Protein AF-A0A6S6R5Z0-F1 (afdb_monomer_lite)

Organism: NCBI:txid433286

pLDDT: mean 90.26, std 11.74, range [36.97, 98.56]

Foldseek 3Di:
DVVVVCLLVQNFWAAAQADFDLAVVRDTLDDHGDIGRPVRVLVSQLCPQCVVPPPSAFAFKKWFWAQAQNPPATWIKIKTFQTNRPHHRFGKIKIWTWHCDPNHIYTLDIDIDGDFKHWFAFRHFWIKIKGDPDPFKIKMWTWGLHNVSHIGGQKMKIKGQALCVLCPPPLSNQLVVLCVVVVHPWGKIKIWMFGDDDPPDPCPPDTDIAIDMWTADPVRHTDPDPCCCPPDSNVVSCVVSVNDHDYPVVVVVSSVVSCVVRVVDPCSVPHHGTDIDTRDCPSVVVHHPD

Radius of gyration: 22.23 Å; chains: 1; bounding box: 54×35×62 Å

Sequence (290 aa):
MEAYEKFMKNETKVSFDHLMPIGYTEEALYKKGSEYTLSEILDVITAYYFKNTLNKKIKNIDYSYIDCGKDGVNELALRFNGMDIYDKDDDSTLVYIIKYIDGKLSLRYYYETWARSDSTMNEYGYYQSGGSNGASNHMVDYSLIDKDGNWKFIVSIESELDMNQLAWSDELGQVPKVAEVKGISAEIELDTICFDKDDNSSEVDNKECFYTFYVYDNNGELIKDASLYTNSVYKEIFDEARVPFITPDEVSNMIAEKEEKVLATAEIKEGEEITWKTLSGNMFSDYVES

Secondary structure (DSSP, 8-state):
-HHHHHHHTTSS-EEESS---B-TTS-BSS-TTEEE-HHHHHHHHHHHHTTT-S---BSEEEEEEE-GGGSS-PEEEEEEEEE-SSSTT--EEEEEEEEEETTEEEEEEEEEEBTTEEEEEBTT-EEEEEEESSSSEEEEEEEEE-TTS-EEEEEEEEEES-GGGGGG-TTTTTHHHHHHHTT--S-EEEEEEES---TT---GGG--EEEEEEEB-TTS-B---GGGGTSSHHHHHHHHHT-----HHHHHHHHHHHHHHHT--HHHHTPPBP--EE--GGGGTTTB--

Structure (mmCIF, N/CA/C/O backbone):
data_AF-A0A6S6R5Z0-F1
#
_entry.id   AF-A0A6S6R5Z0-F1
#
loop_
_atom_site.group_PDB
_atom_site.id
_atom_site.type_symbol
_atom_site.label_atom_id
_atom_site.label_alt_id
_atom_site.label_comp_id
_atom_site.label_asym_id
_atom_site.label_entity_id
_atom_site.label_seq_id
_atom_site.pdbx_PDB_ins_code
_atom_site.Cartn_x
_atom_site.Cartn_y
_atom_site.Cartn_z
_atom_site.occupancy
_atom_site.B_iso_or_equiv
_atom_site.auth_seq_id
_atom_site.auth_comp_id
_atom_site.auth_asym_id
_atom_site.auth_atom_id
_atom_site.pdbx_PDB_model_num
ATOM 1 N N . MET A 1 1 ? -22.134 -3.149 11.908 1.00 72.50 1 MET A N 1
ATOM 2 C CA . MET A 1 1 ? -22.190 -1.772 12.454 1.00 72.50 1 MET A CA 1
ATOM 3 C C . MET A 1 1 ? -22.131 -1.753 13.981 1.00 72.50 1 MET A C 1
ATOM 5 O O . MET A 1 1 ? -21.139 -1.272 14.501 1.00 72.50 1 MET A O 1
ATOM 9 N N . GLU A 1 2 ? -23.089 -2.351 14.707 1.00 92.00 2 GLU A N 1
ATOM 10 C CA . GLU A 1 2 ? -23.099 -2.324 16.189 1.00 92.00 2 GLU A CA 1
ATOM 11 C C . GLU A 1 2 ? -21.806 -2.869 16.834 1.00 92.00 2 GLU A C 1
ATOM 13 O O . GLU A 1 2 ? -21.301 -2.288 17.790 1.00 92.00 2 GLU A O 1
ATOM 18 N N . ALA A 1 3 ? -21.226 -3.950 16.296 1.00 96.25 3 ALA A N 1
ATOM 19 C CA . ALA A 1 3 ? -19.972 -4.507 16.811 1.00 96.25 3 ALA A CA 1
ATOM 20 C C . ALA A 1 3 ? -18.792 -3.517 16.714 1.00 96.25 3 ALA A C 1
ATOM 22 O O . ALA A 1 3 ? -18.029 -3.387 17.667 1.00 96.25 3 ALA A O 1
ATOM 23 N N . TYR A 1 4 ? -18.674 -2.782 15.602 1.00 97.44 4 TYR A N 1
ATOM 24 C CA . TYR A 1 4 ? -17.624 -1.777 15.403 1.00 97.44 4 TYR A CA 1
ATOM 25 C C . TYR A 1 4 ? -17.761 -0.616 16.390 1.00 97.44 4 TYR A C 1
ATOM 27 O O . TYR A 1 4 ? -16.780 -0.198 16.997 1.00 97.44 4 TYR A O 1
ATOM 35 N N . GLU A 1 5 ? -18.987 -0.139 16.614 1.00 96.44 5 GLU A N 1
ATOM 36 C CA . GLU A 1 5 ? -19.247 0.910 17.602 1.00 96.44 5 GLU A CA 1
ATOM 37 C C . GLU A 1 5 ? -18.909 0.459 19.023 1.00 96.44 5 GLU A C 1
ATOM 39 O O . GLU A 1 5 ? -18.295 1.216 19.771 1.00 96.44 5 GLU A O 1
ATOM 44 N N . LYS A 1 6 ? -19.271 -0.777 19.392 1.00 97.12 6 LYS A N 1
ATOM 45 C CA . LYS A 1 6 ? -18.883 -1.364 20.682 1.00 97.12 6 LYS A CA 1
ATOM 46 C C . LYS A 1 6 ? -17.367 -1.438 20.818 1.00 97.12 6 LYS A C 1
ATOM 48 O O . LYS A 1 6 ? -16.839 -1.122 21.877 1.00 97.12 6 LYS A O 1
ATOM 53 N N . PHE A 1 7 ? -16.652 -1.803 19.756 1.00 97.94 7 PHE A N 1
ATOM 54 C CA . PHE A 1 7 ? -15.191 -1.878 19.790 1.00 97.94 7 PHE A CA 1
ATOM 55 C C . PHE A 1 7 ? -14.559 -0.496 19.979 1.00 97.94 7 PHE A C 1
ATOM 57 O O . PHE A 1 7 ? -13.727 -0.326 20.867 1.00 97.94 7 PHE A O 1
ATOM 64 N N . MET A 1 8 ? -15.022 0.511 19.233 1.00 97.00 8 MET A N 1
ATOM 65 C CA . MET A 1 8 ? -14.562 1.899 19.379 1.00 97.00 8 MET A CA 1
ATOM 66 C C . MET A 1 8 ? -14.910 2.516 20.744 1.00 97.00 8 MET A C 1
ATOM 68 O O . MET A 1 8 ? -14.246 3.450 21.182 1.00 97.00 8 MET A O 1
ATOM 72 N N . LYS A 1 9 ? -15.920 1.982 21.443 1.00 96.31 9 LYS A N 1
ATOM 73 C CA . LYS A 1 9 ? -16.257 2.313 22.841 1.00 96.31 9 LYS A CA 1
ATOM 74 C C . LYS A 1 9 ? -15.539 1.431 23.867 1.00 96.31 9 LYS A C 1
ATOM 76 O O . LYS A 1 9 ? -15.861 1.496 25.049 1.00 96.31 9 LYS A O 1
ATOM 81 N N . ASN A 1 10 ? -14.583 0.609 23.430 1.00 97.25 10 ASN A N 1
ATOM 82 C CA . ASN A 1 10 ? -13.816 -0.306 24.275 1.00 97.25 10 ASN A CA 1
ATOM 83 C C . ASN A 1 10 ? -14.658 -1.425 24.944 1.00 97.25 10 ASN A C 1
ATOM 85 O O . ASN A 1 10 ? -14.242 -2.009 25.939 1.00 97.25 10 ASN A O 1
ATOM 89 N N . GLU A 1 11 ? -15.844 -1.740 24.413 1.00 97.19 11 GLU A N 1
ATOM 90 C CA . GLU A 1 11 ? -16.816 -2.689 24.993 1.00 97.19 11 GLU A CA 1
ATOM 91 C C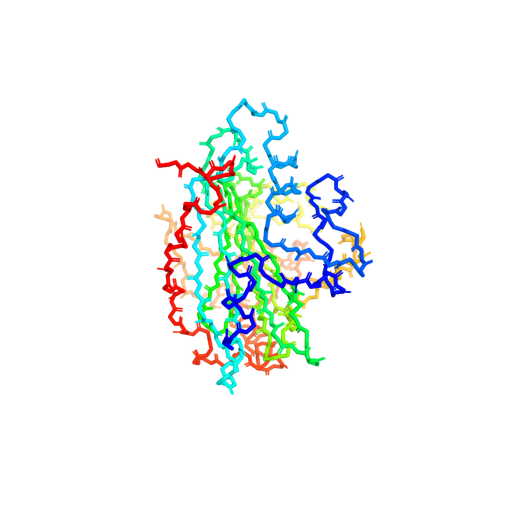 . GLU A 1 11 ? -16.704 -4.116 24.425 1.00 97.19 11 GLU A C 1
ATOM 93 O O . GLU A 1 11 ? -17.299 -5.056 24.952 1.00 97.19 11 GLU A O 1
ATOM 98 N N . THR A 1 12 ? -15.968 -4.301 23.329 1.00 97.56 12 THR A N 1
ATOM 99 C CA . THR A 1 12 ? -15.692 -5.620 22.742 1.00 97.56 12 THR A CA 1
ATOM 100 C C . THR A 1 12 ? -14.255 -5.691 22.230 1.00 97.56 12 THR A C 1
ATOM 102 O O . THR A 1 12 ? -13.524 -4.702 22.294 1.00 97.56 12 THR A O 1
ATOM 105 N N . LYS A 1 13 ? -13.839 -6.869 21.760 1.00 97.69 13 LYS A N 1
ATOM 106 C CA . LYS A 1 13 ? -12.466 -7.154 21.339 1.00 97.69 13 LYS A CA 1
ATOM 107 C C . LYS A 1 13 ? -12.369 -7.444 19.844 1.00 97.69 13 LYS A C 1
ATOM 109 O O . LYS A 1 13 ? -13.318 -7.934 19.234 1.00 97.69 13 LYS A O 1
ATOM 114 N N . VAL A 1 14 ? -11.193 -7.176 19.287 1.00 97.00 14 VAL A N 1
ATOM 115 C CA . VAL A 1 14 ? -10.764 -7.585 17.946 1.00 97.00 14 VAL A CA 1
ATOM 116 C C . VAL A 1 14 ? -9.777 -8.736 18.069 1.00 97.00 14 VAL A C 1
ATOM 118 O O . VAL A 1 14 ? -8.895 -8.706 18.925 1.00 97.00 14 VAL A O 1
ATOM 121 N N . SER A 1 15 ? -9.923 -9.733 17.200 1.00 95.06 15 SER A N 1
ATOM 122 C CA . SER A 1 15 ? -9.006 -10.861 17.088 1.00 95.06 15 SER A CA 1
ATOM 123 C C . SER A 1 15 ? -7.815 -10.586 16.199 1.00 95.06 15 SER A C 1
ATOM 125 O O . SER A 1 15 ? -7.950 -9.993 15.129 1.00 95.06 15 SER A O 1
ATOM 127 N N . PHE A 1 16 ? -6.690 -11.174 16.583 1.00 91.31 16 PHE A N 1
ATOM 128 C CA . PHE A 1 16 ? -5.438 -11.178 15.843 1.00 91.31 16 PHE A CA 1
ATOM 129 C C . PHE A 1 16 ? -5.104 -12.626 15.445 1.00 91.31 16 PHE A C 1
ATOM 131 O O . PHE A 1 16 ? -4.081 -13.201 15.815 1.00 91.31 16 PHE A O 1
ATOM 138 N N . ASP A 1 17 ? -6.030 -13.263 14.720 1.00 81.88 17 ASP A N 1
ATOM 139 C CA . ASP A 1 17 ? -5.910 -14.671 14.298 1.00 81.88 17 ASP A CA 1
ATOM 140 C C . ASP A 1 17 ? -5.265 -14.798 12.911 1.00 81.88 17 ASP A C 1
ATOM 142 O O . ASP A 1 17 ? -4.599 -15.797 12.620 1.00 81.88 17 ASP A O 1
ATOM 146 N N . HIS A 1 18 ? -5.484 -13.790 12.059 1.00 68.06 18 HIS A N 1
ATOM 147 C CA . HIS A 1 18 ? -5.147 -13.818 10.638 1.00 68.06 18 HIS A CA 1
ATOM 148 C C . HIS A 1 18 ? -3.787 -13.183 10.327 1.00 68.06 18 HIS A C 1
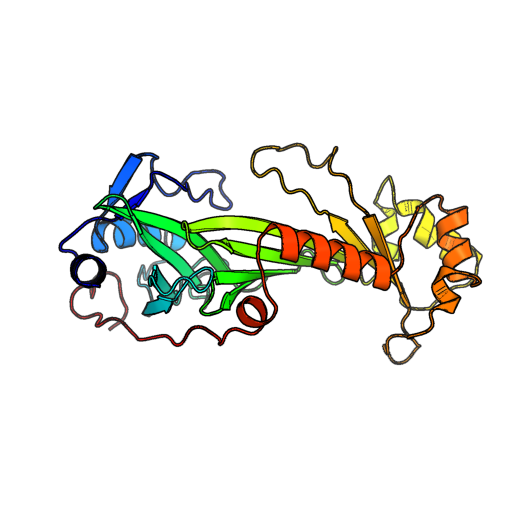ATOM 150 O O . HIS A 1 18 ? -3.007 -13.773 9.586 1.00 68.06 18 HIS A O 1
ATOM 156 N N . LEU A 1 19 ? -3.478 -12.030 10.929 1.00 64.56 19 LEU A N 1
ATOM 157 C CA . LEU A 1 19 ? -2.260 -11.267 10.654 1.00 64.56 19 LEU A CA 1
ATOM 158 C C . LEU A 1 19 ? -1.495 -10.923 11.916 1.00 64.56 19 LEU A C 1
ATOM 160 O O . LEU A 1 19 ? -2.090 -10.482 12.897 1.00 64.56 19 LEU A O 1
ATOM 164 N N . MET A 1 20 ? -0.177 -11.080 11.833 1.00 62.28 20 MET A N 1
ATOM 165 C CA . MET A 1 20 ? 0.789 -10.729 12.865 1.00 62.28 20 MET A CA 1
ATOM 166 C C . MET A 1 20 ? 1.683 -9.622 12.320 1.00 62.28 20 MET A C 1
ATOM 168 O O . MET A 1 20 ? 2.489 -9.914 11.440 1.00 62.28 20 MET A O 1
ATOM 172 N N . PRO A 1 21 ? 1.544 -8.379 12.806 1.00 56.16 21 PRO A N 1
ATOM 173 C CA . PRO A 1 21 ? 2.411 -7.300 12.386 1.00 56.16 21 PRO A CA 1
ATOM 174 C C . PRO A 1 21 ? 3.856 -7.599 12.745 1.00 56.16 21 PRO A C 1
ATOM 176 O O . PRO A 1 21 ? 4.190 -7.517 13.922 1.00 56.16 21 PRO A O 1
ATOM 179 N N . ILE A 1 22 ? 4.691 -7.976 11.780 1.00 54.25 22 ILE A N 1
ATOM 180 C CA . ILE A 1 22 ? 6.136 -8.035 11.987 1.00 54.25 22 ILE A CA 1
ATOM 181 C C . ILE A 1 22 ? 6.626 -6.610 11.756 1.00 54.25 22 ILE A C 1
ATOM 183 O O . ILE A 1 22 ? 6.574 -6.107 10.636 1.00 54.25 22 ILE A O 1
ATOM 187 N N . GLY A 1 23 ? 7.017 -5.924 12.829 1.00 50.69 23 GLY A N 1
ATOM 188 C CA . GLY A 1 23 ? 7.635 -4.610 12.687 1.00 50.69 23 GLY A CA 1
ATOM 189 C C . GLY A 1 23 ? 9.020 -4.723 12.043 1.00 50.69 23 GLY A C 1
ATOM 190 O O . GLY A 1 23 ? 9.567 -5.815 11.902 1.00 50.69 23 GLY A O 1
ATOM 191 N N . TYR A 1 24 ? 9.655 -3.585 11.758 1.00 46.56 24 TYR A N 1
ATOM 192 C CA . TYR A 1 24 ? 11.049 -3.523 11.278 1.00 46.56 24 TYR A CA 1
ATOM 193 C C . TYR A 1 24 ? 12.055 -4.293 12.169 1.00 46.56 24 TYR A C 1
ATOM 195 O O . TYR A 1 24 ? 13.164 -4.608 11.754 1.00 46.56 24 TYR A O 1
ATOM 203 N N . THR A 1 25 ? 11.674 -4.595 13.414 1.00 50.72 25 THR A N 1
ATOM 204 C CA . THR A 1 25 ? 12.486 -5.319 14.401 1.00 50.72 25 THR A CA 1
ATOM 205 C C . THR A 1 25 ? 12.301 -6.842 14.383 1.00 50.72 25 THR A C 1
ATOM 207 O O . THR A 1 25 ? 12.840 -7.511 15.259 1.00 50.72 25 THR A O 1
ATOM 210 N N . GLU A 1 26 ? 11.548 -7.393 13.425 1.00 57.59 26 GLU A N 1
ATOM 211 C CA . GLU A 1 26 ? 11.232 -8.829 13.288 1.00 57.59 26 GLU A CA 1
ATOM 212 C C . GLU A 1 26 ? 10.392 -9.442 14.432 1.00 57.59 26 GLU A C 1
ATOM 214 O O . GLU A 1 26 ? 10.025 -10.618 14.382 1.00 57.59 26 GLU A O 1
ATOM 219 N N . GLU A 1 27 ? 10.007 -8.661 15.446 1.00 65.75 27 GLU A N 1
ATOM 220 C CA . GLU A 1 27 ? 9.078 -9.100 16.489 1.00 65.75 27 GLU A CA 1
ATOM 221 C C . GLU A 1 27 ? 7.629 -8.765 16.118 1.00 65.75 27 GLU A C 1
ATOM 223 O O . GLU A 1 27 ? 7.301 -7.650 15.701 1.00 65.75 27 GLU A O 1
ATOM 228 N N . ALA A 1 28 ? 6.739 -9.746 16.296 1.00 74.88 28 ALA A N 1
ATOM 229 C CA . ALA A 1 28 ? 5.317 -9.536 16.091 1.00 74.88 28 ALA A CA 1
ATOM 230 C C . ALA A 1 28 ? 4.732 -8.639 17.197 1.00 74.88 28 ALA A C 1
ATOM 232 O O . ALA A 1 28 ? 4.862 -8.970 18.378 1.00 74.88 28 ALA A O 1
ATOM 233 N N . LEU A 1 29 ? 4.018 -7.563 16.838 1.00 83.12 29 LEU A N 1
ATOM 234 C CA . LEU A 1 29 ? 3.352 -6.682 17.820 1.00 83.12 29 LEU A CA 1
ATOM 235 C C . LEU A 1 29 ? 2.338 -7.429 18.693 1.00 83.12 29 LEU A C 1
ATOM 237 O O . LEU A 1 29 ? 2.137 -7.109 19.865 1.00 83.12 29 LEU A O 1
ATOM 241 N N . TYR A 1 30 ? 1.680 -8.425 18.103 1.00 87.50 30 TYR A N 1
ATOM 242 C CA . TYR A 1 30 ? 0.616 -9.187 18.734 1.00 87.50 30 TYR A CA 1
ATOM 243 C C . TYR A 1 30 ? 0.920 -10.674 18.698 1.00 87.50 30 TYR A C 1
ATOM 245 O O . TYR A 1 30 ? 1.657 -11.177 17.853 1.00 87.50 30 TYR A O 1
ATOM 253 N N . LYS A 1 31 ? 0.305 -11.400 19.628 1.00 85.00 31 LYS A N 1
ATOM 254 C CA . LYS A 1 31 ? 0.370 -12.855 19.657 1.00 85.00 31 LYS A CA 1
ATOM 255 C C . LYS A 1 31 ? -0.739 -13.443 18.787 1.00 85.00 31 LYS A C 1
ATOM 257 O O . LYS A 1 31 ? -1.894 -13.063 18.914 1.00 85.00 31 LYS A O 1
ATOM 262 N N . LYS A 1 32 ? -0.432 -14.454 17.977 1.00 86.38 32 LYS A N 1
ATOM 263 C CA . LYS A 1 32 ? -1.461 -15.124 17.170 1.00 86.38 32 LYS A CA 1
ATOM 264 C C . LYS A 1 32 ? -2.528 -15.744 18.069 1.00 86.38 32 LYS A C 1
ATOM 266 O O . LYS A 1 32 ? -2.192 -16.455 19.021 1.00 86.38 32 LYS A O 1
ATOM 271 N N . GLY A 1 33 ? -3.797 -15.507 17.750 1.00 87.94 33 GLY A N 1
ATOM 272 C CA . GLY A 1 33 ? -4.915 -16.037 18.530 1.00 87.94 33 GLY A CA 1
ATOM 273 C C . GLY A 1 33 ? -5.330 -15.167 19.717 1.00 87.94 33 GLY A C 1
ATOM 274 O O . GLY A 1 33 ? -6.173 -15.600 20.503 1.00 87.94 33 GLY A O 1
ATOM 275 N N . SER A 1 34 ? -4.707 -14.001 19.924 1.00 93.00 34 SER A N 1
ATOM 276 C CA . SER A 1 34 ? -5.107 -13.092 20.996 1.00 93.00 34 SER A CA 1
ATOM 277 C C . SER A 1 34 ? -6.204 -12.128 20.555 1.00 93.00 34 SER A C 1
ATOM 279 O O . SER A 1 34 ? -6.454 -11.897 19.371 1.00 93.00 34 SER A O 1
ATOM 281 N N . GLU A 1 35 ? -6.882 -11.577 21.556 1.00 95.94 35 GLU A N 1
ATOM 282 C CA . GLU A 1 35 ? -7.982 -10.644 21.388 1.00 95.94 35 GLU A CA 1
ATOM 283 C C . GLU A 1 35 ? -7.759 -9.433 22.281 1.00 95.94 35 GLU A C 1
ATOM 285 O O . GLU A 1 35 ? -7.468 -9.589 23.474 1.00 95.94 35 GLU A O 1
ATOM 290 N N . TYR A 1 36 ? -7.966 -8.244 21.724 1.00 97.00 36 TYR A N 1
ATOM 291 C CA . TYR A 1 36 ? -7.732 -6.991 22.430 1.00 97.00 36 TYR A CA 1
ATOM 292 C C . TYR A 1 36 ? -8.897 -6.023 22.276 1.00 97.00 36 TYR A C 1
ATOM 294 O O . TYR A 1 36 ? -9.501 -5.925 21.205 1.00 97.00 36 TYR A O 1
ATOM 302 N N . THR A 1 37 ? -9.213 -5.294 23.340 1.00 97.81 37 THR A N 1
ATOM 303 C CA . THR A 1 37 ? -10.035 -4.087 23.252 1.00 97.81 37 THR A CA 1
ATOM 304 C C . THR A 1 37 ? -9.213 -2.940 22.652 1.00 97.81 37 THR A C 1
ATOM 306 O O . THR A 1 37 ? -7.997 -3.055 22.482 1.00 97.81 37 THR A O 1
ATOM 309 N N . LEU A 1 38 ? -9.854 -1.809 22.344 1.00 97.50 38 LEU A N 1
ATOM 310 C CA . LEU A 1 38 ? -9.143 -0.649 21.805 1.00 97.50 38 LEU A CA 1
ATOM 311 C C . LEU A 1 38 ? -8.089 -0.104 22.788 1.00 97.50 38 LEU A C 1
ATOM 313 O O . LEU A 1 38 ? -6.970 0.159 22.370 1.00 97.50 38 LEU A O 1
ATOM 317 N N . SER A 1 39 ? -8.383 -0.009 24.088 1.00 97.00 39 SER A N 1
ATOM 318 C CA . SER A 1 39 ? -7.387 0.398 25.096 1.00 97.00 39 SER A CA 1
ATOM 319 C C . SER A 1 39 ? -6.195 -0.556 25.173 1.00 97.00 39 SER A C 1
ATOM 321 O O . SER A 1 39 ? -5.061 -0.098 25.226 1.00 97.00 39 SER A O 1
ATOM 323 N N . GLU A 1 40 ? -6.428 -1.871 25.116 1.00 97.12 40 GLU A N 1
ATOM 324 C CA . GLU A 1 40 ? -5.335 -2.852 25.122 1.00 97.12 40 GLU A CA 1
ATOM 325 C C . GLU A 1 40 ? -4.479 -2.748 23.839 1.00 97.12 40 GLU A C 1
ATOM 327 O O . GLU A 1 40 ? -3.265 -2.929 23.886 1.00 97.12 40 GLU A O 1
ATOM 332 N N . ILE A 1 41 ? -5.081 -2.408 22.690 1.00 96.12 41 ILE A N 1
ATOM 333 C CA . ILE A 1 41 ? -4.341 -2.087 21.455 1.00 96.12 41 ILE A CA 1
ATOM 334 C C . ILE A 1 41 ? -3.502 -0.822 21.638 1.00 96.12 41 ILE A C 1
ATOM 336 O O . ILE A 1 41 ? -2.334 -0.823 21.253 1.00 96.12 41 ILE A O 1
ATOM 340 N N . LEU A 1 42 ? -4.076 0.228 22.234 1.00 95.75 42 LEU A N 1
ATOM 341 C CA . LEU A 1 42 ? -3.384 1.486 22.510 1.00 95.75 42 LEU A CA 1
ATOM 342 C C . LEU A 1 42 ? -2.181 1.271 23.437 1.00 95.75 42 LEU A C 1
ATOM 344 O O . LEU A 1 42 ? -1.113 1.811 23.161 1.00 95.75 42 LEU A O 1
ATOM 348 N N . ASP A 1 43 ? -2.304 0.430 24.467 1.00 95.00 43 ASP A N 1
ATOM 349 C CA . ASP A 1 43 ? -1.176 0.029 25.319 1.00 95.00 43 ASP A CA 1
ATOM 350 C C . ASP A 1 43 ? -0.040 -0.598 24.496 1.00 95.00 43 ASP A C 1
ATOM 352 O O . ASP A 1 43 ? 1.122 -0.223 24.654 1.00 95.00 43 ASP A O 1
ATOM 356 N N . VAL A 1 44 ? -0.366 -1.533 23.595 1.00 93.50 44 VAL A N 1
ATOM 357 C CA . VAL A 1 44 ? 0.633 -2.225 22.765 1.00 93.50 44 VAL A CA 1
ATOM 358 C C . VAL A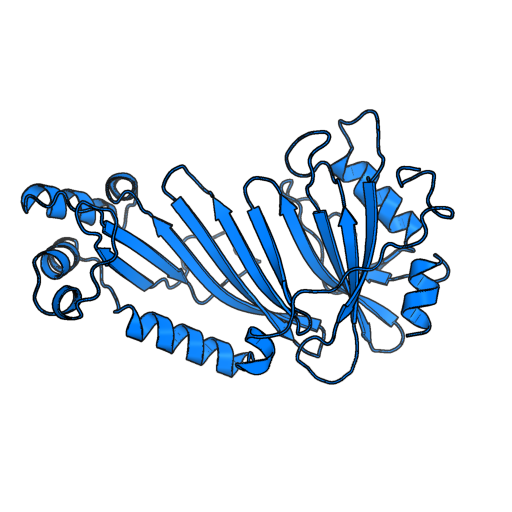 1 44 ? 1.342 -1.252 21.824 1.00 93.50 44 VAL A C 1
ATOM 360 O O . VAL A 1 44 ? 2.573 -1.191 21.824 1.00 93.50 44 VAL A O 1
ATOM 363 N N . ILE A 1 45 ? 0.592 -0.467 21.044 1.00 93.12 45 ILE A N 1
ATOM 364 C CA . ILE A 1 45 ? 1.198 0.407 20.030 1.00 93.12 45 ILE A CA 1
ATOM 365 C C . ILE A 1 45 ? 1.949 1.578 20.676 1.00 93.12 45 ILE A C 1
ATOM 367 O O . ILE A 1 45 ? 3.032 1.932 20.216 1.00 93.12 45 ILE A O 1
ATOM 371 N N . THR A 1 46 ? 1.456 2.137 21.789 1.00 93.25 46 THR A N 1
ATOM 372 C CA . THR A 1 46 ? 2.177 3.214 22.489 1.00 93.25 46 THR A CA 1
ATOM 373 C C . THR A 1 46 ? 3.443 2.711 23.180 1.00 93.25 46 THR A C 1
ATOM 375 O O . THR A 1 46 ? 4.461 3.405 23.198 1.00 93.25 46 THR A O 1
ATOM 378 N N . ALA A 1 47 ? 3.436 1.484 23.710 1.00 91.56 47 ALA A N 1
ATOM 379 C CA . ALA A 1 47 ? 4.636 0.872 24.269 1.00 91.56 47 ALA A CA 1
ATOM 380 C C . ALA A 1 47 ? 5.702 0.585 23.201 1.00 91.56 47 ALA A C 1
ATOM 382 O O . ALA A 1 47 ? 6.892 0.722 23.500 1.00 91.56 47 ALA A O 1
ATOM 383 N N . TYR A 1 48 ? 5.281 0.201 21.992 1.00 90.12 48 TYR A N 1
ATOM 384 C CA . TYR A 1 48 ? 6.173 -0.130 20.883 1.00 90.12 48 TYR A CA 1
ATOM 385 C C . TYR A 1 48 ? 6.727 1.119 20.183 1.00 90.12 48 TYR A C 1
ATOM 387 O O . TYR A 1 48 ? 7.929 1.370 20.270 1.00 90.12 48 TYR A O 1
ATOM 395 N N . TYR A 1 49 ? 5.871 1.930 19.550 1.00 90.81 49 TYR A N 1
ATOM 396 C CA . TYR A 1 49 ? 6.316 3.045 18.702 1.00 90.81 49 TYR A CA 1
ATOM 397 C C . TYR A 1 49 ? 6.889 4.207 19.523 1.00 90.81 49 TYR A C 1
ATOM 399 O O . TYR A 1 49 ? 7.923 4.762 19.182 1.00 90.81 49 TYR A O 1
ATOM 407 N N . PHE A 1 50 ? 6.326 4.498 20.699 1.00 91.38 50 PHE A N 1
ATOM 408 C CA . PHE A 1 50 ? 6.781 5.612 21.545 1.00 91.38 50 PHE A CA 1
ATOM 409 C C . PHE A 1 50 ? 7.766 5.164 22.634 1.00 91.38 50 PHE A C 1
ATOM 411 O O . PHE A 1 50 ? 7.925 5.824 23.667 1.00 91.38 50 PHE A O 1
ATOM 418 N N . LYS A 1 51 ? 8.436 4.014 22.467 1.00 87.50 51 LYS A N 1
ATOM 419 C CA . LYS A 1 51 ? 9.359 3.453 23.472 1.00 87.50 51 LYS A CA 1
ATOM 420 C C . LYS A 1 51 ? 10.431 4.453 23.914 1.00 87.50 51 LYS A C 1
ATOM 422 O O . LYS A 1 51 ? 10.771 4.487 25.099 1.00 87.50 51 LYS A O 1
ATOM 427 N N . ASN A 1 52 ? 10.925 5.261 22.977 1.00 84.69 52 ASN A N 1
ATOM 428 C CA . ASN A 1 52 ? 12.011 6.220 23.184 1.00 84.69 52 ASN A CA 1
ATOM 429 C C . ASN A 1 52 ? 11.521 7.664 23.397 1.00 84.69 52 ASN A C 1
ATOM 431 O O . ASN A 1 52 ? 12.338 8.581 23.514 1.00 84.69 52 ASN A O 1
ATOM 435 N N . THR A 1 53 ? 10.206 7.863 23.502 1.00 84.81 53 THR A N 1
ATOM 436 C CA . THR A 1 53 ? 9.579 9.186 23.555 1.00 84.81 53 THR A CA 1
ATOM 437 C C . THR A 1 53 ? 9.017 9.469 24.944 1.00 84.81 53 THR A C 1
ATOM 439 O O . THR A 1 53 ? 8.491 8.593 25.634 1.00 84.81 53 THR A O 1
ATOM 442 N N . LEU A 1 54 ? 9.173 10.719 25.393 1.00 81.06 54 LEU A N 1
ATOM 443 C CA . LEU A 1 54 ? 8.669 11.171 26.695 1.00 81.06 54 LEU A CA 1
ATOM 444 C C . LEU A 1 54 ? 7.148 11.376 26.672 1.00 81.06 54 LEU A C 1
ATOM 446 O O . LEU A 1 54 ? 6.481 11.071 27.658 1.00 81.06 54 LEU A O 1
ATOM 450 N N . ASN A 1 55 ? 6.613 11.882 25.558 1.00 80.50 55 ASN A N 1
ATOM 451 C CA . ASN A 1 55 ? 5.184 12.034 25.315 1.00 80.50 55 ASN A CA 1
ATOM 452 C C . ASN A 1 55 ? 4.660 10.816 24.542 1.00 80.50 55 ASN A C 1
ATOM 454 O O . ASN A 1 55 ? 4.774 10.757 23.327 1.00 80.50 55 ASN A O 1
ATOM 458 N N . LYS A 1 56 ? 4.109 9.823 25.241 1.00 87.75 56 LYS A N 1
ATOM 459 C CA . LYS A 1 56 ? 3.589 8.590 24.620 1.00 87.75 56 LYS A CA 1
ATOM 460 C C . LYS A 1 56 ? 2.138 8.740 24.172 1.00 87.75 56 LYS A C 1
ATOM 462 O O . LYS A 1 56 ? 1.302 7.901 24.505 1.00 87.75 56 LYS A O 1
ATOM 467 N N . LYS A 1 57 ? 1.833 9.857 23.515 1.00 91.69 57 LYS A N 1
ATOM 468 C CA . LYS A 1 57 ? 0.477 10.190 23.095 1.00 91.69 57 LYS A CA 1
ATOM 469 C C . LYS A 1 57 ? 0.379 10.248 21.586 1.00 91.69 57 LYS A C 1
ATOM 471 O O . LYS A 1 57 ? 1.178 10.894 20.928 1.00 91.69 57 LYS A O 1
ATOM 476 N N . ILE A 1 58 ? -0.659 9.599 21.088 1.00 94.12 58 ILE A N 1
ATOM 477 C CA . ILE A 1 58 ? -1.095 9.637 19.702 1.00 94.12 58 ILE A CA 1
ATOM 478 C C . ILE A 1 58 ? -1.838 10.957 19.495 1.00 94.12 58 ILE A C 1
ATOM 480 O O . ILE A 1 58 ? -2.636 11.361 20.344 1.00 94.12 58 ILE A O 1
ATOM 484 N N . LYS A 1 59 ? -1.639 11.615 18.355 1.00 94.38 59 LYS A N 1
ATOM 485 C CA . LYS A 1 59 ? -2.290 12.897 18.055 1.00 94.38 59 LYS A CA 1
ATOM 486 C C . LYS A 1 59 ? -3.813 12.782 18.062 1.00 94.38 59 LYS A C 1
ATOM 488 O O . LYS A 1 59 ? -4.505 13.574 18.691 1.00 94.38 59 LYS A O 1
ATOM 493 N N . ASN A 1 60 ? -4.350 11.808 17.332 1.00 95.75 60 ASN A N 1
ATOM 494 C CA . ASN A 1 60 ? -5.772 11.463 17.334 1.00 95.75 60 ASN A CA 1
ATOM 495 C C . ASN A 1 60 ? -6.003 10.084 16.699 1.00 95.75 60 ASN A C 1
ATOM 497 O O . ASN A 1 60 ? -5.107 9.508 16.079 1.00 95.75 60 ASN A O 1
ATOM 501 N N . ILE A 1 61 ? -7.224 9.575 16.854 1.00 97.56 61 ILE A N 1
ATOM 502 C CA . ILE A 1 61 ? -7.681 8.338 16.225 1.00 97.56 61 ILE A CA 1
ATOM 503 C C . ILE A 1 61 ? -8.807 8.705 15.266 1.00 97.56 61 ILE A C 1
ATOM 505 O O . ILE A 1 61 ? -9.810 9.283 15.687 1.00 97.56 61 ILE A O 1
ATOM 509 N N . ASP A 1 62 ? -8.662 8.340 14.002 1.00 98.00 62 ASP A N 1
ATOM 510 C CA . ASP A 1 62 ? -9.710 8.458 12.999 1.00 98.00 62 ASP A CA 1
ATOM 511 C C . ASP A 1 62 ? -10.298 7.088 12.667 1.00 98.00 62 ASP A C 1
ATOM 513 O O . ASP A 1 62 ? -9.651 6.053 12.814 1.00 98.00 62 ASP A O 1
ATOM 517 N N . TYR A 1 63 ? -11.530 7.077 12.175 1.00 98.38 63 TYR A N 1
ATOM 518 C CA . TYR A 1 63 ? -12.169 5.883 11.653 1.00 98.38 63 TYR A CA 1
ATOM 519 C C . TYR A 1 63 ? -12.958 6.175 10.379 1.00 98.38 63 TYR A C 1
ATOM 521 O O . TYR A 1 63 ? -13.394 7.304 10.133 1.00 98.38 63 TYR A O 1
ATOM 529 N N . SER A 1 64 ? -13.182 5.130 9.592 1.00 98.50 64 SER A N 1
ATOM 530 C CA . SER A 1 64 ? -14.122 5.135 8.480 1.00 98.50 64 SER A CA 1
ATOM 531 C C . SER A 1 64 ? -14.747 3.757 8.293 1.00 98.50 64 SER A C 1
ATOM 533 O O . SER A 1 64 ? -14.247 2.756 8.807 1.00 98.50 64 SER A O 1
ATOM 535 N N . TYR A 1 65 ? -15.861 3.723 7.572 1.00 98.12 65 TYR A N 1
ATOM 536 C CA . TYR A 1 65 ? -16.456 2.482 7.102 1.00 98.12 65 TYR A CA 1
ATOM 537 C C . TYR A 1 65 ? -16.191 2.380 5.607 1.00 98.12 65 TYR A C 1
ATOM 539 O O . TYR A 1 65 ? -16.608 3.268 4.869 1.00 98.12 65 TYR A O 1
ATOM 547 N N . ILE A 1 66 ? -15.506 1.321 5.201 1.00 98.19 66 ILE A N 1
ATOM 548 C CA . ILE A 1 66 ? -15.109 1.050 3.813 1.00 98.19 66 ILE A CA 1
ATOM 549 C C . ILE A 1 66 ? -15.761 -0.254 3.355 1.00 98.19 66 ILE A C 1
ATOM 551 O O . ILE A 1 66 ? -16.215 -1.004 4.212 1.00 98.19 66 ILE A O 1
ATOM 555 N N . ASP A 1 67 ? -15.829 -0.511 2.055 1.00 98.06 67 ASP A N 1
ATOM 556 C CA . ASP A 1 67 ? -16.489 -1.674 1.450 1.00 98.06 67 ASP A CA 1
ATOM 557 C C . ASP A 1 67 ? -15.478 -2.458 0.603 1.00 98.06 67 ASP A C 1
ATOM 559 O O . ASP A 1 67 ? -15.454 -2.362 -0.626 1.00 98.06 67 ASP A O 1
ATOM 563 N N . CYS A 1 68 ? -14.573 -3.189 1.258 1.00 97.62 68 CYS A N 1
ATOM 564 C CA . CYS A 1 68 ? -13.508 -3.914 0.571 1.00 97.62 68 CYS A CA 1
ATOM 565 C C . CYS A 1 68 ? -14.084 -4.871 -0.484 1.00 97.62 68 CYS A C 1
ATOM 567 O O . CYS A 1 68 ? -14.959 -5.687 -0.206 1.00 97.62 68 CYS A O 1
ATOM 569 N N . GLY A 1 69 ? -13.593 -4.790 -1.722 1.00 96.62 69 GLY A N 1
ATOM 570 C CA . GLY A 1 69 ? -14.108 -5.599 -2.829 1.00 96.62 69 GLY A CA 1
ATOM 571 C C . GLY A 1 69 ? -15.532 -5.247 -3.286 1.00 96.62 69 GLY A C 1
ATOM 572 O O . GLY A 1 69 ? -16.074 -5.970 -4.126 1.00 96.62 69 GLY A O 1
ATOM 573 N N . LYS A 1 70 ? -16.114 -4.150 -2.782 1.00 97.12 70 LYS A N 1
ATOM 574 C CA . LYS A 1 70 ? -17.404 -3.594 -3.210 1.00 97.12 70 LYS A CA 1
ATOM 575 C C . LYS A 1 70 ? -18.558 -4.601 -3.114 1.00 97.12 70 LYS A C 1
ATOM 577 O O . LYS A 1 70 ? -19.322 -4.796 -4.065 1.00 97.12 70 LYS A O 1
ATOM 582 N N . ASP A 1 71 ? -18.660 -5.295 -1.982 1.00 96.81 71 ASP A N 1
ATOM 583 C CA . ASP A 1 71 ? -19.685 -6.317 -1.741 1.00 96.81 71 ASP A CA 1
ATOM 584 C C . ASP A 1 71 ? -20.901 -5.791 -0.950 1.00 96.81 71 ASP A C 1
ATOM 586 O O . ASP A 1 71 ? -21.894 -6.507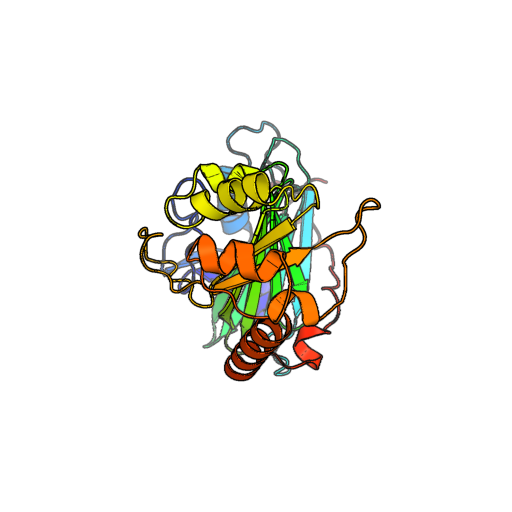 -0.775 1.00 96.81 71 ASP A O 1
ATOM 590 N N . GLY A 1 72 ? -20.859 -4.525 -0.530 1.00 96.69 72 GLY A N 1
ATOM 591 C CA . GLY A 1 72 ? -21.869 -3.852 0.276 1.00 96.69 72 GLY A CA 1
ATOM 592 C C . GLY A 1 72 ? -21.773 -4.163 1.773 1.00 96.69 72 GLY A C 1
ATOM 593 O O . GLY A 1 72 ? -22.705 -3.826 2.517 1.00 96.69 72 GLY A O 1
ATOM 594 N N . VAL A 1 73 ? -20.706 -4.827 2.235 1.00 96.25 73 VAL A N 1
ATOM 595 C CA . VAL A 1 73 ? -20.520 -5.247 3.629 1.00 96.25 73 VAL A CA 1
ATOM 596 C C . VAL A 1 73 ? -19.333 -4.530 4.252 1.00 96.25 73 VAL A C 1
ATOM 598 O O . VAL A 1 73 ? -18.212 -5.023 4.257 1.00 96.25 73 VAL A O 1
ATOM 601 N N . ASN A 1 74 ? -19.627 -3.419 4.925 1.00 97.12 74 ASN A N 1
ATOM 602 C CA . ASN A 1 74 ? -18.563 -2.559 5.418 1.00 97.12 74 ASN A CA 1
ATOM 603 C C . ASN A 1 74 ? -17.592 -3.214 6.426 1.00 97.12 74 ASN A C 1
ATOM 605 O O . ASN A 1 74 ? -17.998 -3.812 7.437 1.00 97.12 74 ASN A O 1
ATOM 609 N N . GLU A 1 75 ? -16.308 -2.940 6.237 1.00 98.19 75 GLU A N 1
ATOM 610 C CA . GLU A 1 75 ? -15.232 -3.017 7.219 1.00 98.19 75 GLU A CA 1
ATOM 611 C C . GLU A 1 75 ? -15.117 -1.721 8.029 1.00 98.19 75 GLU A C 1
ATOM 613 O O . GLU A 1 75 ? -15.632 -0.663 7.663 1.00 98.19 75 GLU A O 1
ATOM 618 N N . LEU A 1 76 ? -14.414 -1.806 9.156 1.00 98.31 76 LEU A N 1
ATOM 619 C CA . LEU A 1 76 ? -13.931 -0.653 9.906 1.00 98.31 76 LEU A CA 1
ATOM 620 C C . LEU A 1 76 ? -12.459 -0.412 9.554 1.00 98.31 76 LEU A C 1
ATOM 622 O O . LEU A 1 76 ? -11.612 -1.250 9.864 1.00 98.31 76 LEU A O 1
ATOM 626 N N . ALA A 1 77 ? -12.158 0.750 8.981 1.00 98.31 77 ALA A N 1
ATOM 627 C CA . ALA A 1 77 ? -10.804 1.281 8.910 1.00 98.31 77 ALA A CA 1
ATOM 628 C C . ALA A 1 77 ? -10.556 2.166 10.138 1.00 98.31 77 ALA A C 1
ATOM 630 O O . ALA A 1 77 ? -11.356 3.057 10.425 1.00 98.31 77 ALA A O 1
ATOM 631 N N . LEU A 1 78 ? -9.470 1.927 10.868 1.00 97.94 78 LEU A N 1
ATOM 632 C CA . LEU A 1 78 ? -9.080 2.688 12.055 1.00 97.94 78 LEU A CA 1
ATOM 633 C C . LEU A 1 78 ? -7.657 3.213 11.863 1.00 97.94 78 LEU A C 1
ATOM 635 O O . LEU A 1 78 ? -6.748 2.416 11.655 1.00 97.94 78 LEU A O 1
ATOM 639 N N . ARG A 1 79 ? -7.462 4.529 11.933 1.00 97.88 79 ARG A N 1
ATOM 640 C CA . ARG A 1 79 ? -6.173 5.193 11.718 1.00 97.88 79 ARG A CA 1
ATOM 641 C C . ARG A 1 79 ? -5.699 5.872 12.996 1.00 97.88 79 ARG A C 1
ATOM 643 O O . ARG A 1 79 ? -6.410 6.695 13.565 1.00 97.88 79 ARG A O 1
ATOM 650 N N . PHE A 1 80 ? -4.487 5.549 13.419 1.00 96.94 80 PHE A N 1
ATOM 651 C CA . PHE A 1 80 ? -3.786 6.200 14.519 1.00 96.94 80 PHE A CA 1
ATOM 652 C C . PHE A 1 80 ? -2.815 7.221 13.925 1.00 96.94 80 PHE A C 1
ATOM 654 O O . PHE A 1 80 ? -1.930 6.841 13.161 1.00 96.94 80 PHE A O 1
ATOM 661 N N . ASN A 1 81 ? -3.011 8.506 14.223 1.00 96.19 81 ASN A N 1
ATOM 662 C CA . ASN A 1 81 ? -2.246 9.604 13.625 1.00 96.19 81 ASN A CA 1
ATOM 663 C C . ASN A 1 81 ? -1.169 10.138 14.577 1.00 96.19 81 ASN A C 1
ATOM 665 O O . ASN A 1 81 ? -1.431 10.267 15.774 1.00 96.19 81 ASN A O 1
ATOM 669 N N . GLY A 1 82 ? -0.025 10.566 14.034 1.00 94.19 82 GLY A N 1
ATOM 670 C CA . GLY A 1 82 ? 1.083 11.112 14.828 1.00 94.19 82 GLY A CA 1
ATOM 671 C C . GLY A 1 82 ? 1.749 10.020 15.651 1.00 94.19 82 GLY A C 1
ATOM 672 O O . GLY A 1 82 ? 1.804 10.108 16.876 1.00 94.19 82 GLY A O 1
ATOM 673 N N . MET A 1 83 ? 2.100 8.934 14.973 1.00 92.81 83 MET A N 1
ATOM 674 C CA . MET A 1 83 ? 2.887 7.841 15.526 1.00 92.81 83 MET A CA 1
ATOM 675 C C . MET A 1 83 ? 4.377 8.221 15.458 1.00 92.81 83 MET A C 1
ATOM 677 O O . MET A 1 83 ? 4.733 9.109 14.708 1.00 92.81 83 MET A O 1
ATOM 681 N N . ASP A 1 84 ? 5.251 7.555 16.213 1.00 92.19 84 ASP A N 1
ATOM 682 C CA . ASP A 1 84 ? 6.713 7.751 16.125 1.00 92.19 84 ASP A CA 1
ATOM 683 C C . ASP A 1 84 ? 7.353 6.597 15.326 1.00 92.19 84 ASP A C 1
ATOM 685 O O . ASP A 1 84 ? 8.167 5.833 15.853 1.00 92.19 84 ASP A O 1
ATOM 689 N N . ILE A 1 85 ? 6.902 6.365 14.087 1.00 90.38 85 ILE A N 1
ATOM 690 C CA . ILE A 1 85 ? 7.359 5.208 13.293 1.00 90.38 85 ILE A CA 1
ATOM 691 C C . ILE A 1 85 ? 8.759 5.446 12.721 1.00 90.38 85 ILE A C 1
ATOM 693 O O . ILE A 1 85 ? 9.594 4.541 12.774 1.00 90.38 85 ILE A O 1
ATOM 697 N N . TYR A 1 86 ? 9.033 6.634 12.176 1.00 89.31 86 TYR A N 1
ATOM 698 C CA . TYR A 1 86 ? 10.306 6.935 11.522 1.00 89.31 86 TYR A CA 1
ATOM 699 C C . TYR A 1 86 ? 11.232 7.782 12.396 1.00 89.31 86 TYR A C 1
ATOM 701 O O . TYR A 1 86 ? 12.409 7.452 12.552 1.00 89.31 86 TYR A O 1
ATOM 709 N N . ASP A 1 87 ? 10.706 8.849 12.985 1.00 88.38 87 ASP A N 1
ATOM 710 C CA . ASP A 1 87 ? 11.402 9.693 13.947 1.00 88.38 87 ASP A CA 1
ATOM 711 C C . ASP A 1 87 ? 10.438 10.129 15.057 1.00 88.38 87 ASP A C 1
ATOM 713 O O . ASP A 1 87 ? 9.221 9.968 14.984 1.00 88.38 87 ASP A O 1
ATOM 717 N N . LYS A 1 88 ? 11.003 10.672 16.126 1.00 89.38 88 LYS A N 1
ATOM 718 C CA . LYS A 1 88 ? 10.241 11.200 17.246 1.00 89.38 88 LYS A CA 1
ATOM 719 C C . LYS A 1 88 ? 9.404 12.410 16.815 1.00 89.38 88 LYS A C 1
ATOM 721 O O . LYS A 1 88 ? 9.939 13.356 16.238 1.00 89.38 88 LYS A O 1
ATOM 726 N N . ASP A 1 89 ? 8.151 12.430 17.261 1.00 84.94 89 ASP A N 1
ATOM 727 C CA . ASP A 1 89 ? 7.160 13.476 17.014 1.00 84.94 89 ASP A CA 1
ATOM 728 C C . ASP A 1 89 ? 6.862 13.665 15.503 1.00 84.94 89 ASP A C 1
ATOM 730 O O . ASP A 1 89 ? 6.571 14.784 15.064 1.00 84.94 89 ASP A O 1
ATOM 734 N N . ASP A 1 90 ? 6.964 12.595 14.700 1.00 89.31 90 ASP A N 1
ATOM 735 C CA . ASP A 1 90 ? 6.636 12.623 13.269 1.00 89.31 90 ASP A CA 1
ATOM 736 C C . ASP A 1 90 ? 5.114 12.488 13.002 1.00 89.31 90 ASP A C 1
ATOM 738 O O . ASP A 1 90 ? 4.293 12.350 13.914 1.00 89.31 90 ASP A O 1
ATOM 742 N N . ASP A 1 91 ? 4.697 12.640 11.742 1.00 90.44 91 ASP A N 1
ATOM 743 C CA . ASP A 1 91 ? 3.292 12.558 11.325 1.00 90.44 91 ASP A CA 1
ATOM 744 C C . ASP A 1 91 ? 2.900 11.194 10.743 1.00 90.44 91 ASP A C 1
ATOM 746 O O . ASP A 1 91 ? 1.860 11.073 10.087 1.00 90.44 91 ASP A O 1
ATOM 750 N N . SER A 1 92 ? 3.691 10.157 11.027 1.00 94.75 92 SER A N 1
ATOM 751 C CA . SER A 1 92 ? 3.423 8.795 10.592 1.00 94.75 92 SER A CA 1
ATOM 752 C C . SER A 1 92 ? 2.082 8.289 11.112 1.00 94.75 92 SER A C 1
ATOM 754 O O . SER A 1 92 ? 1.541 8.739 12.135 1.00 94.75 92 SER A O 1
ATOM 756 N N . THR A 1 93 ? 1.501 7.347 10.373 1.00 95.81 93 THR A N 1
ATOM 757 C CA . THR A 1 93 ? 0.211 6.762 10.733 1.00 95.81 93 THR A CA 1
ATOM 758 C C . THR A 1 93 ? 0.235 5.248 10.645 1.00 95.81 93 THR A C 1
ATOM 760 O O . THR A 1 93 ? 0.930 4.664 9.815 1.00 95.81 93 THR A O 1
ATOM 763 N N . LEU A 1 94 ? -0.555 4.623 11.514 1.00 95.25 94 LEU A N 1
ATOM 764 C CA . LEU A 1 94 ? -0.829 3.191 11.517 1.00 95.25 94 LEU A CA 1
ATOM 765 C C . LEU A 1 94 ? -2.311 2.990 11.207 1.00 95.25 94 LEU A C 1
ATOM 767 O O . LEU A 1 94 ? -3.162 3.583 11.874 1.00 95.25 94 LEU A O 1
ATOM 771 N N . VAL A 1 95 ? -2.636 2.155 10.222 1.00 96.31 95 VAL A N 1
ATOM 772 C CA . VAL A 1 95 ? -4.020 1.899 9.802 1.00 96.31 95 VAL A CA 1
ATOM 773 C C . VAL A 1 95 ? -4.365 0.430 9.967 1.00 96.31 95 VAL A C 1
ATOM 775 O O . VAL A 1 95 ? -3.645 -0.434 9.479 1.00 96.31 95 VAL A O 1
ATOM 778 N N . TYR A 1 96 ? -5.484 0.143 10.633 1.00 96.50 96 TYR A N 1
ATOM 779 C CA . TYR A 1 96 ? -6.047 -1.195 10.830 1.00 96.50 96 TYR A CA 1
ATOM 780 C C . TYR A 1 96 ? -7.335 -1.363 10.038 1.00 96.50 96 TYR A C 1
ATOM 782 O O . TYR A 1 96 ? -8.242 -0.540 10.148 1.00 96.50 96 TYR A O 1
ATOM 790 N N . ILE A 1 97 ? -7.444 -2.476 9.311 1.00 96.62 97 ILE A N 1
ATOM 791 C CA . ILE A 1 97 ? -8.649 -2.883 8.586 1.00 96.62 97 ILE A CA 1
ATOM 792 C C . ILE A 1 97 ? -9.280 -4.060 9.320 1.00 96.62 97 ILE A C 1
ATOM 794 O O . ILE A 1 97 ? -8.684 -5.133 9.437 1.00 96.62 97 ILE A O 1
ATOM 798 N N . ILE A 1 98 ? -10.479 -3.852 9.858 1.00 97.31 98 ILE A N 1
ATOM 799 C CA . ILE A 1 98 ? -11.167 -4.787 10.750 1.00 97.31 98 ILE A CA 1
ATOM 800 C C . ILE A 1 98 ? -12.488 -5.210 10.109 1.00 97.31 98 ILE A C 1
ATOM 802 O O . ILE A 1 98 ? -13.338 -4.372 9.816 1.00 97.31 98 ILE A O 1
ATOM 806 N N . LYS A 1 99 ? -12.703 -6.522 9.973 1.00 96.25 99 LYS A N 1
ATOM 807 C CA . LYS A 1 99 ? -13.955 -7.093 9.453 1.00 96.25 99 LYS A CA 1
ATOM 808 C C . LYS A 1 99 ? -14.686 -7.870 10.538 1.00 96.25 99 LYS A C 1
ATOM 810 O O . LYS A 1 99 ? -14.067 -8.570 11.343 1.00 96.25 99 LYS A O 1
ATOM 815 N N . TYR A 1 100 ? -16.010 -7.761 10.551 1.00 95.88 100 TYR A N 1
ATOM 816 C CA . TYR A 1 100 ? -16.873 -8.650 11.320 1.00 95.88 100 TYR A CA 1
ATOM 817 C C . TYR A 1 100 ? -17.190 -9.903 10.499 1.00 95.88 100 TYR A C 1
ATOM 819 O O . TYR A 1 100 ? -17.942 -9.837 9.530 1.00 95.88 100 TYR A O 1
ATOM 827 N N . ILE A 1 101 ? -16.620 -11.040 10.887 1.00 90.75 101 ILE A N 1
ATOM 828 C CA . ILE A 1 101 ? -16.761 -12.322 10.193 1.00 90.75 101 ILE A CA 1
ATOM 829 C C . ILE A 1 101 ? -16.965 -13.437 11.221 1.00 90.75 101 ILE A C 1
ATOM 831 O O . ILE A 1 101 ? -16.398 -13.397 12.311 1.00 90.75 101 ILE A O 1
ATOM 835 N N . ASP A 1 102 ? -17.844 -14.392 10.916 1.00 89.56 102 ASP A N 1
ATOM 836 C CA . ASP A 1 102 ? -18.149 -15.544 11.781 1.00 89.56 102 ASP A CA 1
ATOM 837 C C . ASP A 1 102 ? -18.498 -15.180 13.237 1.00 89.56 102 ASP A C 1
ATOM 839 O O . ASP A 1 102 ? -18.170 -15.885 14.191 1.00 89.56 102 ASP A O 1
ATOM 843 N N . GLY A 1 103 ? -19.186 -14.050 13.422 1.00 91.25 103 GLY A N 1
ATOM 844 C CA . GLY A 1 103 ? -19.628 -13.584 14.735 1.00 91.25 103 GLY A CA 1
ATOM 845 C C . GLY A 1 103 ? -18.581 -12.793 15.530 1.00 91.25 103 GLY A C 1
ATOM 846 O O . GLY A 1 103 ? -18.878 -12.373 16.652 1.00 91.25 103 GLY A O 1
ATOM 847 N N . LYS A 1 104 ? -17.391 -12.552 14.966 1.00 94.06 104 LYS A N 1
ATOM 848 C CA . LYS A 1 104 ? -16.239 -11.943 15.642 1.00 94.06 104 LYS A CA 1
ATOM 849 C C . LYS A 1 104 ? -15.651 -10.788 14.830 1.00 94.06 104 LYS A C 1
ATOM 851 O O . LYS A 1 104 ? -15.666 -10.806 13.605 1.00 94.06 104 LYS A O 1
ATOM 856 N N . LEU A 1 105 ? -15.098 -9.785 15.509 1.00 96.88 105 LEU A N 1
ATOM 857 C CA . LEU A 1 105 ? -14.241 -8.792 14.862 1.00 96.88 105 LEU A CA 1
ATOM 858 C C . LEU A 1 105 ? -12.834 -9.366 14.693 1.00 96.88 105 LEU A C 1
ATOM 860 O O . LEU A 1 105 ? -12.251 -9.846 15.662 1.00 96.88 105 LEU A O 1
ATOM 864 N N . SER A 1 106 ? -12.274 -9.284 13.492 1.00 94.88 106 SER A N 1
ATOM 865 C CA . SER A 1 106 ? -10.911 -9.725 13.191 1.00 94.88 106 SER A CA 1
ATOM 866 C C . SER A 1 106 ? -10.142 -8.609 12.502 1.00 94.88 106 SER A C 1
ATOM 868 O O . SER A 1 106 ? -10.658 -8.012 11.557 1.00 94.88 106 SER A O 1
ATOM 870 N N . LEU A 1 107 ? -8.892 -8.386 12.911 1.00 94.50 107 LEU A N 1
ATOM 871 C CA . LEU A 1 107 ? -7.940 -7.640 12.094 1.00 94.50 107 LEU A CA 1
ATOM 872 C C . LEU A 1 107 ? -7.694 -8.438 10.806 1.00 94.50 107 LEU A C 1
ATOM 874 O O . LEU A 1 107 ? -7.457 -9.649 10.861 1.00 94.50 107 LEU A O 1
ATOM 878 N N . ARG A 1 108 ? -7.822 -7.772 9.660 1.00 91.94 108 ARG A N 1
ATOM 879 C CA . ARG A 1 108 ? -7.737 -8.361 8.316 1.00 91.94 108 ARG A CA 1
ATOM 880 C C . ARG A 1 108 ? -6.566 -7.835 7.512 1.00 91.94 108 ARG A C 1
ATOM 882 O O . ARG A 1 108 ? -6.030 -8.587 6.712 1.00 91.94 108 ARG A O 1
ATOM 889 N N . TYR A 1 109 ? -6.176 -6.589 7.756 1.00 91.50 109 TYR A N 1
ATOM 890 C CA . TYR A 1 109 ? -4.970 -5.974 7.220 1.00 91.50 109 TYR A CA 1
ATOM 891 C C . TYR A 1 109 ? -4.505 -4.843 8.131 1.00 91.50 109 TYR A C 1
ATOM 893 O O . TYR A 1 109 ? -5.306 -4.297 8.896 1.00 91.50 109 TYR A O 1
ATOM 901 N N . TYR A 1 110 ? -3.225 -4.502 8.059 1.00 91.88 110 TYR A N 1
ATOM 902 C CA . TYR A 1 110 ? -2.710 -3.262 8.616 1.00 91.88 110 TYR A CA 1
ATOM 903 C C . TYR A 1 110 ? -1.582 -2.733 7.735 1.00 91.88 110 TYR A C 1
ATOM 905 O O . TYR A 1 110 ? -0.929 -3.510 7.041 1.00 91.88 110 TYR A O 1
ATOM 913 N N . TYR A 1 111 ? -1.352 -1.428 7.781 1.00 90.94 111 TYR A N 1
ATOM 914 C CA . TYR A 1 111 ? -0.215 -0.805 7.116 1.00 90.94 111 TYR A CA 1
ATOM 915 C C . TYR A 1 111 ? 0.231 0.454 7.852 1.00 90.94 111 TYR A C 1
ATOM 917 O O . TYR A 1 111 ? -0.512 1.026 8.656 1.00 90.94 111 TYR A O 1
ATOM 925 N N . GLU A 1 112 ? 1.455 0.871 7.561 1.00 91.88 112 GLU A N 1
ATOM 926 C CA . GLU A 1 112 ? 2.098 2.062 8.102 1.00 91.88 112 GLU A CA 1
ATOM 927 C C . GLU A 1 112 ? 2.381 3.046 6.963 1.00 91.88 112 GLU A C 1
ATOM 929 O O . GLU A 1 112 ? 2.669 2.633 5.842 1.00 91.88 112 GLU A O 1
ATOM 934 N N . THR A 1 113 ? 2.331 4.342 7.251 1.00 92.31 113 THR A N 1
ATOM 935 C CA . THR A 1 113 ? 2.856 5.404 6.374 1.00 92.31 113 THR A CA 1
ATOM 936 C C . THR A 1 113 ? 3.781 6.296 7.191 1.00 92.31 113 THR A C 1
ATOM 938 O O . THR A 1 113 ? 3.471 6.602 8.344 1.00 92.31 113 THR A O 1
ATOM 941 N N . TRP A 1 114 ? 4.928 6.671 6.632 1.00 92.88 114 TRP A N 1
ATOM 942 C CA . TRP A 1 114 ? 5.978 7.457 7.281 1.00 92.88 114 TRP A CA 1
ATOM 943 C C . TRP A 1 114 ? 6.905 8.107 6.235 1.00 92.88 114 TRP A C 1
ATOM 945 O O . TRP A 1 114 ? 6.795 7.853 5.040 1.00 92.88 114 TRP A O 1
ATOM 955 N N . ALA A 1 115 ? 7.853 8.947 6.663 1.00 86.81 115 ALA A N 1
ATOM 956 C CA . ALA A 1 115 ? 8.589 9.885 5.799 1.00 86.81 115 ALA A CA 1
ATOM 957 C C . ALA A 1 115 ? 9.326 9.315 4.556 1.00 86.81 115 ALA A C 1
ATOM 959 O O . ALA A 1 115 ? 9.721 10.097 3.691 1.00 86.81 115 ALA A O 1
ATOM 960 N N . ARG A 1 116 ? 9.548 7.996 4.436 1.00 84.56 116 ARG A N 1
ATOM 961 C CA . ARG A 1 116 ? 10.089 7.362 3.210 1.00 84.56 116 ARG A CA 1
ATOM 962 C C . ARG A 1 116 ? 9.272 6.174 2.700 1.00 84.56 116 ARG A C 1
ATOM 964 O O . ARG A 1 116 ? 9.744 5.475 1.805 1.00 84.56 116 ARG A O 1
ATOM 971 N N . SER A 1 117 ? 8.087 5.953 3.256 1.00 89.38 117 SER A N 1
ATOM 972 C CA . SER A 1 117 ? 7.160 4.907 2.839 1.00 89.38 117 SER A CA 1
ATOM 973 C C . SER A 1 117 ? 5.751 5.464 2.926 1.00 89.38 117 SER A C 1
ATOM 975 O O . SER A 1 117 ? 5.220 5.618 4.021 1.00 89.38 117 SER A O 1
ATOM 977 N N . ASP A 1 118 ? 5.151 5.756 1.782 1.00 91.75 118 ASP A N 1
ATOM 978 C CA . ASP A 1 118 ? 3.777 6.224 1.714 1.00 91.75 118 ASP A CA 1
ATOM 979 C C . ASP A 1 118 ? 2.844 5.074 1.341 1.00 91.75 118 ASP A C 1
ATOM 981 O O . ASP A 1 118 ? 3.096 4.328 0.399 1.00 91.75 118 ASP A O 1
ATOM 985 N N . SER A 1 119 ? 1.766 4.912 2.094 1.00 94.25 119 SER A N 1
ATOM 986 C CA . SER A 1 119 ? 0.780 3.857 1.890 1.00 94.25 119 SER A CA 1
ATOM 987 C C . SER A 1 119 ? -0.614 4.451 1.876 1.00 94.25 119 SER A C 1
ATOM 989 O O . SER A 1 119 ? -1.031 5.119 2.825 1.00 94.25 119 SER A O 1
ATOM 991 N N . THR A 1 120 ? -1.365 4.142 0.827 1.00 94.88 120 THR A N 1
ATOM 992 C CA . THR A 1 120 ? -2.737 4.602 0.645 1.00 94.88 120 THR A CA 1
ATOM 993 C C . THR A 1 120 ? -3.660 3.440 0.321 1.00 94.88 120 THR A C 1
ATOM 995 O O . THR A 1 120 ? -3.257 2.400 -0.199 1.00 94.88 120 THR A O 1
ATOM 998 N N . MET A 1 121 ? -4.927 3.619 0.675 1.00 97.06 121 MET A N 1
ATOM 999 C CA . MET A 1 121 ? -5.986 2.679 0.361 1.00 97.06 121 MET A CA 1
ATOM 1000 C C . MET A 1 121 ? -7.269 3.453 0.100 1.00 97.06 121 MET A C 1
ATOM 1002 O O . MET A 1 121 ? -7.561 4.412 0.820 1.00 97.06 121 MET A O 1
ATOM 1006 N N . ASN A 1 122 ? -8.028 3.042 -0.910 1.00 98.25 122 ASN A N 1
ATOM 1007 C CA . ASN A 1 122 ? -9.324 3.642 -1.213 1.00 98.25 122 ASN A CA 1
ATOM 1008 C C . ASN A 1 122 ? -10.482 2.938 -0.481 1.00 98.25 122 ASN A C 1
ATOM 1010 O O . ASN A 1 122 ? -10.286 1.962 0.251 1.00 98.25 122 ASN A O 1
ATOM 1014 N N . GLU A 1 123 ? -11.705 3.434 -0.672 1.00 98.25 123 GLU A N 1
ATOM 1015 C CA . GLU A 1 123 ? -12.911 2.896 -0.028 1.00 98.25 123 GLU A CA 1
ATOM 1016 C C . GLU A 1 123 ? -13.250 1.441 -0.397 1.00 98.25 123 GLU A C 1
ATOM 1018 O O . GLU A 1 123 ? -14.021 0.810 0.323 1.00 98.25 123 GLU A O 1
ATOM 1023 N N . TYR A 1 124 ? -12.670 0.894 -1.471 1.00 98.56 124 TYR A N 1
ATOM 1024 C CA . TYR A 1 124 ? -12.895 -0.485 -1.919 1.00 98.56 124 TYR A CA 1
ATOM 1025 C C . TYR A 1 124 ? -11.723 -1.427 -1.617 1.00 98.56 124 TYR A C 1
ATOM 1027 O O . TYR A 1 124 ? -11.718 -2.575 -2.069 1.00 98.56 124 TYR A O 1
ATOM 1035 N N . GLY A 1 125 ? -10.741 -0.975 -0.832 1.00 97.56 125 GLY A N 1
ATOM 1036 C CA . GLY A 1 125 ? -9.619 -1.802 -0.389 1.00 97.56 125 GLY A CA 1
ATOM 1037 C C . GLY A 1 125 ? -8.495 -1.956 -1.415 1.00 97.56 125 GLY A C 1
ATOM 1038 O O . GLY A 1 125 ? -7.616 -2.797 -1.212 1.00 97.56 125 GLY A O 1
ATOM 1039 N N . TYR A 1 126 ? -8.497 -1.179 -2.507 1.00 98.19 126 TYR A N 1
ATOM 1040 C CA . TYR A 1 126 ? -7.352 -1.109 -3.415 1.00 98.19 126 TYR A CA 1
ATOM 1041 C C . TYR A 1 126 ? -6.226 -0.344 -2.722 1.00 98.19 126 TYR A C 1
ATOM 1043 O O . TYR A 1 126 ? -6.428 0.787 -2.276 1.00 98.19 126 TYR A O 1
ATOM 1051 N N . TYR A 1 127 ? -5.072 -0.989 -2.586 1.00 96.56 127 TYR A N 1
ATOM 1052 C CA . TYR A 1 127 ? -3.952 -0.533 -1.775 1.00 96.56 127 TYR A CA 1
ATOM 1053 C C . TYR A 1 127 ? -2.716 -0.305 -2.633 1.00 96.56 127 TYR A C 1
ATOM 1055 O O . TYR A 1 127 ? -2.344 -1.157 -3.447 1.00 96.56 127 TYR A O 1
ATOM 1063 N N . GLN A 1 128 ? -2.049 0.812 -2.373 1.00 95.81 128 GLN A N 1
ATOM 1064 C CA . GLN A 1 128 ? -0.776 1.177 -2.966 1.00 95.81 128 GLN A CA 1
ATOM 1065 C C . GLN A 1 128 ? 0.210 1.524 -1.852 1.00 95.81 128 GLN A C 1
ATOM 1067 O O . GLN A 1 128 ? -0.108 2.321 -0.971 1.00 95.81 128 GLN A O 1
ATOM 1072 N N . SER A 1 129 ? 1.417 0.967 -1.917 1.00 93.56 129 SER A N 1
ATOM 1073 C CA . SER A 1 129 ? 2.531 1.353 -1.049 1.00 93.56 129 SER A CA 1
ATOM 1074 C C . SER A 1 129 ? 3.717 1.748 -1.896 1.00 93.56 129 SER A C 1
ATOM 1076 O O . SER A 1 129 ? 4.184 0.941 -2.683 1.00 93.56 129 SER A O 1
ATOM 1078 N N . GLY A 1 130 ? 4.225 2.959 -1.727 1.00 92.75 130 GLY A N 1
ATOM 1079 C CA . GLY A 1 130 ? 5.433 3.440 -2.378 1.00 92.75 130 GLY A CA 1
ATOM 1080 C C . GLY A 1 130 ? 6.510 3.796 -1.364 1.00 92.75 130 GLY A C 1
ATOM 1081 O O . GLY A 1 130 ? 6.209 4.137 -0.225 1.00 92.75 130 GLY A O 1
ATOM 1082 N N . GLY A 1 131 ? 7.774 3.765 -1.764 1.00 90.75 131 GLY A N 1
ATOM 1083 C CA . GLY A 1 131 ? 8.867 4.187 -0.897 1.00 90.75 131 GLY A CA 1
ATOM 1084 C C . GLY A 1 131 ? 10.132 4.564 -1.650 1.00 90.75 131 GLY A C 1
ATOM 1085 O O . GLY A 1 131 ? 10.287 4.284 -2.836 1.00 90.75 131 GLY A O 1
ATOM 1086 N N . SER A 1 132 ? 11.045 5.227 -0.943 1.00 87.50 132 SER A N 1
ATOM 1087 C CA . SER A 1 132 ? 12.385 5.543 -1.445 1.00 87.50 132 SER A CA 1
ATOM 1088 C C . SER A 1 132 ? 13.405 4.626 -0.782 1.00 87.50 132 SER A C 1
ATOM 1090 O O . SER A 1 132 ? 13.613 4.708 0.432 1.00 87.50 132 SER A O 1
ATOM 1092 N N . ASN A 1 133 ? 14.107 3.826 -1.583 1.00 85.31 133 ASN A N 1
ATOM 1093 C CA . ASN A 1 133 ? 15.259 3.030 -1.148 1.00 85.31 133 ASN A CA 1
ATOM 1094 C C . ASN A 1 133 ? 16.574 3.810 -1.301 1.00 85.31 133 ASN A C 1
ATOM 1096 O O . ASN A 1 133 ? 17.550 3.537 -0.602 1.00 85.31 133 ASN A O 1
ATOM 1100 N N . GLY A 1 134 ? 16.591 4.842 -2.143 1.00 86.38 134 GLY A N 1
ATOM 1101 C CA . GLY A 1 134 ? 17.748 5.701 -2.362 1.00 86.38 134 GLY A CA 1
ATOM 1102 C C . GLY A 1 134 ? 17.377 7.007 -3.055 1.00 86.38 134 GLY A C 1
ATOM 1103 O O . GLY A 1 134 ? 16.202 7.327 -3.214 1.00 86.38 134 GLY A O 1
ATOM 1104 N N . ALA A 1 135 ? 18.396 7.770 -3.457 1.00 88.25 135 ALA A N 1
ATOM 1105 C CA . ALA A 1 135 ? 18.201 9.044 -4.154 1.00 88.25 135 ALA A CA 1
ATOM 1106 C C . ALA A 1 135 ? 17.578 8.877 -5.552 1.00 88.25 135 ALA A C 1
ATOM 1108 O O . ALA A 1 135 ? 16.891 9.782 -6.010 1.00 88.25 135 ALA A O 1
ATOM 1109 N N . SER A 1 136 ? 17.834 7.741 -6.200 1.00 91.19 136 SER A N 1
ATOM 1110 C CA . SER A 1 136 ? 17.365 7.402 -7.547 1.00 91.19 136 SER A CA 1
ATOM 1111 C C . SER A 1 136 ? 16.548 6.108 -7.592 1.00 91.19 136 SER A C 1
ATOM 1113 O O . SER A 1 136 ? 16.039 5.757 -8.649 1.00 91.19 136 SER A O 1
ATOM 1115 N N . ASN A 1 137 ? 16.410 5.412 -6.458 1.00 93.12 137 ASN A N 1
ATOM 1116 C CA . ASN A 1 137 ? 15.735 4.122 -6.375 1.00 93.12 137 ASN A CA 1
ATOM 1117 C C . ASN A 1 137 ? 14.442 4.230 -5.565 1.00 93.12 137 ASN A C 1
ATOM 1119 O O . ASN A 1 137 ? 14.450 4.646 -4.392 1.00 93.12 137 ASN A O 1
ATOM 1123 N N . HIS A 1 138 ? 13.349 3.826 -6.198 1.00 93.38 138 HIS A N 1
ATOM 1124 C CA . HIS A 1 138 ? 11.998 3.883 -5.665 1.00 93.38 138 HIS A CA 1
ATOM 1125 C C . HIS A 1 138 ? 11.301 2.547 -5.872 1.00 93.38 138 HIS A C 1
ATOM 1127 O O . HIS A 1 138 ? 11.596 1.835 -6.819 1.00 93.38 138 HIS A O 1
ATOM 1133 N N . MET A 1 139 ? 10.354 2.214 -5.004 1.00 93.38 139 MET A N 1
ATOM 1134 C CA . MET A 1 139 ? 9.544 1.009 -5.155 1.00 93.38 139 MET A CA 1
ATOM 1135 C C . MET A 1 139 ? 8.075 1.359 -4.986 1.00 93.38 139 MET A C 1
ATOM 1137 O O . MET A 1 139 ? 7.746 2.209 -4.158 1.00 93.38 139 MET A O 1
ATOM 1141 N N . VAL A 1 140 ? 7.202 0.694 -5.736 1.00 94.75 140 VAL A N 1
ATOM 1142 C CA . VAL A 1 140 ? 5.755 0.727 -5.550 1.00 94.75 140 VAL A CA 1
ATOM 1143 C C . VAL A 1 140 ? 5.164 -0.681 -5.606 1.00 94.75 140 VAL A C 1
ATOM 1145 O O . VAL A 1 140 ? 5.403 -1.441 -6.538 1.00 94.75 140 VAL A O 1
ATOM 1148 N N . ASP A 1 141 ? 4.350 -1.006 -4.610 1.00 94.44 141 ASP A N 1
ATOM 1149 C CA . ASP A 1 141 ? 3.563 -2.225 -4.509 1.00 94.44 141 ASP A CA 1
ATOM 1150 C C . ASP A 1 141 ? 2.082 -1.892 -4.705 1.00 94.44 141 ASP A C 1
ATOM 1152 O O . ASP A 1 141 ? 1.555 -0.958 -4.093 1.00 94.44 141 ASP A O 1
ATOM 1156 N N . TYR A 1 142 ? 1.389 -2.713 -5.490 1.00 96.62 142 TYR A N 1
ATOM 1157 C CA . TYR A 1 142 ? -0.064 -2.686 -5.638 1.00 96.62 142 TYR A CA 1
ATOM 1158 C C . TYR A 1 142 ? -0.673 -3.982 -5.114 1.00 96.62 142 TYR A C 1
ATOM 1160 O O . TYR A 1 142 ? -0.168 -5.088 -5.346 1.00 96.62 142 TYR A O 1
ATOM 1168 N N . SER A 1 143 ? -1.795 -3.860 -4.411 1.00 95.75 143 SER A N 1
ATOM 1169 C CA . SER A 1 143 ? -2.544 -5.005 -3.900 1.00 95.75 143 SER A CA 1
ATOM 1170 C C . SER A 1 143 ? -4.015 -4.664 -3.667 1.00 95.75 143 SER A C 1
ATOM 1172 O O . SER A 1 143 ? -4.424 -3.509 -3.752 1.00 95.75 143 SER A O 1
ATOM 1174 N N . LEU A 1 144 ? -4.814 -5.678 -3.354 1.00 96.50 144 LEU A N 1
ATOM 1175 C CA . LEU A 1 144 ? -6.226 -5.536 -3.018 1.00 96.50 144 LEU A CA 1
ATOM 1176 C C . LEU A 1 144 ? -6.527 -6.277 -1.717 1.00 96.50 144 LEU A C 1
ATOM 1178 O O . LEU A 1 144 ? -6.123 -7.426 -1.550 1.00 96.50 144 LEU A O 1
ATOM 1182 N N . ILE A 1 145 ? -7.289 -5.662 -0.819 1.00 95.50 145 ILE A N 1
ATOM 1183 C CA . ILE A 1 145 ? -7.978 -6.394 0.246 1.00 95.50 145 ILE A CA 1
ATOM 1184 C C . ILE A 1 145 ? -9.344 -6.793 -0.298 1.00 95.50 145 ILE A C 1
ATOM 1186 O O . ILE A 1 145 ? -10.185 -5.942 -0.577 1.00 95.50 145 ILE A O 1
ATOM 1190 N N . ASP A 1 146 ? -9.547 -8.094 -0.494 1.00 95.38 146 ASP A N 1
ATOM 1191 C CA . ASP A 1 146 ? -10.786 -8.608 -1.071 1.00 95.38 146 ASP A CA 1
ATOM 1192 C C . ASP A 1 146 ? -11.975 -8.513 -0.096 1.00 95.38 146 ASP A C 1
ATOM 1194 O O . ASP A 1 146 ? -11.826 -8.236 1.097 1.00 95.38 146 ASP A O 1
ATOM 1198 N N . LYS A 1 147 ? -13.173 -8.814 -0.606 1.00 95.44 147 LYS A N 1
ATOM 1199 C CA . LYS A 1 147 ? -14.429 -8.856 0.160 1.00 95.44 147 LYS A CA 1
ATOM 1200 C C . LYS A 1 147 ? -14.424 -9.790 1.373 1.00 95.44 147 LYS A C 1
ATOM 1202 O O . LYS A 1 147 ? -15.250 -9.664 2.271 1.00 95.44 147 LYS A O 1
ATOM 1207 N N . ASP A 1 148 ? -13.518 -10.763 1.410 1.00 93.06 148 ASP A N 1
ATOM 1208 C CA . ASP A 1 148 ? -13.373 -11.704 2.520 1.00 93.06 148 ASP A CA 1
ATOM 1209 C C . ASP A 1 148 ? -12.298 -11.213 3.516 1.00 93.06 148 ASP A C 1
ATOM 1211 O O . ASP A 1 148 ? -12.003 -11.873 4.517 1.00 93.06 148 ASP A O 1
ATOM 1215 N N . GLY A 1 149 ? -11.730 -10.027 3.270 1.00 90.31 149 GLY A N 1
ATOM 1216 C CA . GLY A 1 149 ? -10.673 -9.405 4.046 1.00 90.31 149 GLY A CA 1
ATOM 1217 C C . GLY A 1 149 ? -9.323 -10.093 3.864 1.00 90.31 149 GLY A C 1
ATOM 1218 O O . GLY A 1 149 ? -8.555 -10.147 4.822 1.00 90.31 149 GLY A O 1
ATOM 1219 N N . ASN A 1 150 ? -9.051 -10.726 2.723 1.00 91.38 150 ASN A N 1
ATOM 1220 C CA . ASN A 1 150 ? -7.737 -11.293 2.422 1.00 91.38 150 ASN A CA 1
ATOM 1221 C C . ASN A 1 150 ? -6.937 -10.325 1.559 1.00 91.38 150 ASN A C 1
ATOM 1223 O O . ASN A 1 150 ? -7.443 -9.804 0.567 1.00 91.38 150 ASN A O 1
ATOM 1227 N N . TRP A 1 151 ? -5.662 -10.168 1.889 1.00 90.88 151 TRP A N 1
ATOM 1228 C CA . TRP A 1 151 ? -4.725 -9.435 1.054 1.00 90.88 151 TRP A CA 1
ATOM 1229 C C . TRP A 1 151 ? -4.378 -10.223 -0.218 1.00 90.88 151 TRP A C 1
ATOM 1231 O O . TRP A 1 151 ? -4.144 -11.436 -0.176 1.00 90.88 151 TRP A O 1
ATOM 1241 N N . LYS A 1 152 ? -4.373 -9.533 -1.358 1.00 92.56 152 LYS A N 1
ATOM 1242 C CA . LYS A 1 152 ? -4.082 -10.063 -2.690 1.00 92.56 152 LYS A CA 1
ATOM 1243 C C . LYS A 1 152 ? -3.008 -9.211 -3.345 1.00 92.56 152 LYS A C 1
ATOM 1245 O O . LYS A 1 152 ? -3.291 -8.111 -3.812 1.00 92.56 152 LYS A O 1
ATOM 1250 N N . PHE A 1 153 ? -1.792 -9.736 -3.405 1.00 92.88 153 PHE A N 1
ATOM 1251 C CA . PHE A 1 153 ? -0.708 -9.105 -4.147 1.00 92.88 153 PHE A CA 1
ATOM 1252 C C . PHE A 1 153 ? -1.036 -8.995 -5.639 1.00 92.88 153 PHE A C 1
ATOM 1254 O O . PHE A 1 153 ? -1.500 -9.970 -6.244 1.00 92.88 153 PHE A O 1
ATOM 1261 N N . ILE A 1 154 ? -0.750 -7.835 -6.228 1.00 95.38 154 ILE A N 1
ATOM 1262 C CA . ILE A 1 154 ? -0.851 -7.619 -7.670 1.00 95.38 154 ILE A CA 1
ATOM 1263 C C . ILE A 1 154 ? 0.561 -7.559 -8.252 1.00 95.38 154 ILE A C 1
ATOM 1265 O O . ILE A 1 154 ? 0.953 -8.459 -8.991 1.00 95.38 154 ILE A O 1
ATOM 1269 N N . VAL A 1 155 ? 1.342 -6.541 -7.900 1.00 96.00 155 VAL A N 1
ATOM 1270 C CA . VAL A 1 155 ? 2.671 -6.327 -8.483 1.00 96.00 155 VAL A CA 1
ATOM 1271 C C . VAL A 1 155 ? 3.535 -5.466 -7.565 1.00 96.00 155 VAL A C 1
ATOM 1273 O O . VAL A 1 155 ? 3.008 -4.638 -6.824 1.00 96.00 155 VAL A O 1
ATOM 1276 N N . SER A 1 156 ? 4.848 -5.664 -7.640 1.00 95.25 156 SER A N 1
ATOM 1277 C CA . SER A 1 156 ? 5.873 -4.766 -7.111 1.00 95.25 156 SER A CA 1
ATOM 1278 C C . SER A 1 156 ? 6.712 -4.264 -8.278 1.00 95.25 156 SER A C 1
ATOM 1280 O O . SER A 1 156 ? 7.053 -5.050 -9.166 1.00 95.25 156 SER A O 1
ATOM 1282 N N . ILE A 1 157 ? 6.992 -2.967 -8.296 1.00 95.94 157 ILE A N 1
ATOM 1283 C CA . ILE A 1 157 ? 7.792 -2.293 -9.314 1.00 95.94 157 ILE A CA 1
ATOM 1284 C C . ILE A 1 157 ? 8.869 -1.504 -8.582 1.00 95.94 157 ILE A C 1
ATOM 1286 O O . ILE A 1 157 ? 8.551 -0.599 -7.814 1.00 95.94 157 ILE A O 1
ATOM 1290 N N . GLU A 1 158 ? 10.129 -1.852 -8.808 1.00 95.12 158 GLU A N 1
ATOM 1291 C CA . GLU A 1 158 ? 11.285 -1.085 -8.354 1.00 95.12 158 GLU A CA 1
ATOM 1292 C C . GLU A 1 158 ? 11.879 -0.320 -9.535 1.00 95.12 158 GLU A C 1
ATOM 1294 O O . GLU A 1 158 ? 12.298 -0.934 -10.513 1.00 95.12 158 GLU A O 1
ATOM 1299 N N . SER A 1 159 ? 11.928 1.002 -9.429 1.00 95.56 159 SER A N 1
ATOM 1300 C CA . SER A 1 159 ? 12.409 1.916 -10.459 1.00 95.56 159 SER A CA 1
ATOM 1301 C C . SER A 1 159 ? 13.761 2.500 -10.057 1.00 95.56 159 SER A C 1
ATOM 1303 O O . SER A 1 159 ? 13.881 3.157 -9.019 1.00 95.56 159 SER A O 1
ATOM 1305 N N . GLU A 1 160 ? 14.775 2.285 -10.894 1.00 95.00 160 GLU A N 1
ATOM 1306 C CA . GLU A 1 160 ? 16.096 2.906 -10.788 1.00 95.00 160 GLU A CA 1
ATOM 1307 C C . GLU A 1 160 ? 16.249 3.992 -11.857 1.00 95.00 160 GLU A C 1
ATOM 1309 O O . GLU A 1 160 ? 16.357 3.696 -13.047 1.00 95.00 160 GLU A O 1
ATOM 1314 N N . LEU A 1 161 ? 16.282 5.250 -11.417 1.00 92.50 161 LEU A N 1
ATOM 1315 C CA . LEU A 1 161 ? 16.383 6.439 -12.267 1.00 92.50 161 LEU A CA 1
ATOM 1316 C C . LEU A 1 161 ? 17.828 6.743 -12.697 1.00 92.50 161 LEU A C 1
ATOM 1318 O O . LEU A 1 161 ? 18.042 7.443 -13.686 1.00 92.50 161 LEU A O 1
ATOM 1322 N N . ASP A 1 162 ? 18.829 6.239 -11.969 1.00 90.50 162 ASP A N 1
ATOM 1323 C CA . ASP A 1 162 ? 20.240 6.346 -12.332 1.00 90.50 162 ASP A CA 1
ATOM 1324 C C . ASP A 1 162 ? 20.781 4.968 -12.713 1.00 90.50 162 ASP A C 1
ATOM 1326 O O . ASP A 1 162 ? 21.268 4.196 -11.886 1.00 90.50 162 ASP A O 1
ATOM 1330 N N . MET A 1 163 ? 20.775 4.688 -14.016 1.00 89.31 163 MET A N 1
ATOM 1331 C CA . MET A 1 163 ? 21.302 3.453 -14.598 1.00 89.31 163 MET A CA 1
ATOM 1332 C C . MET A 1 163 ? 22.727 3.096 -14.121 1.00 89.31 163 MET A C 1
ATOM 1334 O O . MET A 1 163 ? 23.102 1.923 -14.137 1.00 89.31 163 MET A O 1
ATOM 1338 N N . ASN A 1 164 ? 23.542 4.060 -13.670 1.00 89.81 164 ASN A N 1
ATOM 1339 C CA . ASN A 1 164 ? 24.874 3.760 -13.136 1.00 89.81 164 ASN A CA 1
ATOM 1340 C C . ASN A 1 164 ? 24.829 2.997 -11.805 1.00 89.81 164 ASN A C 1
ATOM 1342 O O . ASN A 1 164 ? 25.769 2.255 -11.509 1.00 89.81 164 ASN A O 1
ATOM 1346 N N . GLN A 1 165 ? 23.753 3.124 -11.023 1.00 91.00 165 GLN A N 1
ATOM 1347 C CA . GLN A 1 165 ? 23.568 2.353 -9.789 1.00 91.00 165 GLN A CA 1
ATOM 1348 C C . GLN A 1 165 ? 23.448 0.850 -10.070 1.00 91.00 165 GLN A C 1
ATOM 1350 O O . GLN A 1 165 ? 23.855 0.032 -9.245 1.00 91.00 165 GLN A O 1
ATOM 1355 N N . LEU A 1 166 ? 23.022 0.470 -11.280 1.00 91.25 166 LEU A N 1
ATOM 1356 C CA . LEU A 1 166 ? 22.940 -0.929 -11.700 1.00 91.25 166 LEU A CA 1
ATOM 1357 C C . LEU A 1 166 ? 24.308 -1.613 -11.788 1.00 91.25 166 LEU A C 1
ATOM 1359 O O . LEU A 1 166 ? 24.367 -2.839 -11.802 1.00 91.25 166 LEU A O 1
ATOM 1363 N N . ALA A 1 167 ? 25.420 -0.867 -11.820 1.00 89.00 167 ALA A N 1
ATOM 1364 C CA . ALA A 1 167 ? 26.772 -1.427 -11.918 1.00 89.00 167 ALA A CA 1
ATOM 1365 C C . ALA A 1 167 ? 27.132 -2.396 -10.774 1.00 89.00 167 ALA A C 1
ATOM 1367 O O . ALA A 1 167 ? 28.061 -3.194 -10.927 1.00 89.00 167 ALA A O 1
ATOM 1368 N N . TRP A 1 168 ? 26.409 -2.318 -9.652 1.00 86.00 168 TRP A N 1
ATOM 1369 C CA . TRP A 1 168 ? 26.567 -3.180 -8.479 1.00 86.00 168 TRP A CA 1
ATOM 1370 C C . TRP A 1 168 ? 25.686 -4.436 -8.506 1.00 86.00 168 TRP A C 1
ATOM 1372 O O . TRP A 1 168 ? 25.856 -5.298 -7.649 1.00 86.00 168 TRP A O 1
ATOM 1382 N N . SER A 1 169 ? 24.769 -4.549 -9.471 1.00 87.69 169 SER A N 1
ATOM 1383 C CA . SER A 1 169 ? 23.941 -5.738 -9.676 1.00 87.69 169 SER A CA 1
ATOM 1384 C C . SER A 1 169 ? 24.697 -6.787 -10.493 1.00 87.69 169 SER A C 1
ATOM 1386 O O . SER A 1 169 ? 25.265 -6.479 -11.546 1.00 87.69 169 SER A O 1
ATOM 1388 N N . ASP A 1 170 ? 24.669 -8.039 -10.033 1.00 86.12 170 ASP A N 1
ATOM 1389 C CA . ASP A 1 170 ? 25.251 -9.171 -10.763 1.00 86.12 170 ASP A CA 1
ATOM 1390 C C . ASP A 1 170 ? 24.539 -9.412 -12.106 1.00 86.12 170 ASP A C 1
ATOM 1392 O O . ASP A 1 170 ? 25.183 -9.758 -13.099 1.00 86.12 170 ASP A O 1
ATOM 1396 N N . GLU A 1 171 ? 23.225 -9.185 -12.149 1.00 87.81 171 GLU A N 1
ATOM 1397 C CA . GLU A 1 171 ? 22.388 -9.383 -13.335 1.00 87.81 171 GLU A CA 1
ATOM 1398 C C . GLU A 1 171 ? 22.398 -8.164 -14.266 1.00 87.81 171 GLU A C 1
ATOM 1400 O O . GLU A 1 171 ? 22.547 -8.303 -15.481 1.00 87.81 171 GLU A O 1
ATOM 1405 N N . LEU A 1 172 ? 22.310 -6.953 -13.706 1.00 92.62 172 LEU A N 1
ATOM 1406 C CA . LEU A 1 172 ? 22.084 -5.724 -14.476 1.00 92.62 172 LEU A CA 1
ATOM 1407 C C . LEU A 1 172 ? 23.364 -4.912 -14.732 1.00 92.62 172 LEU A C 1
ATOM 1409 O O . LEU A 1 172 ? 23.375 -4.009 -15.570 1.00 92.62 172 LEU A O 1
ATOM 1413 N N . GLY A 1 173 ? 24.484 -5.247 -14.085 1.00 93.69 173 GLY A N 1
ATOM 1414 C CA . GLY A 1 173 ? 25.711 -4.441 -14.106 1.00 93.69 173 GLY A CA 1
ATOM 1415 C C . GLY A 1 173 ? 26.450 -4.352 -15.444 1.00 93.69 173 GLY A C 1
ATOM 1416 O O . GLY A 1 173 ? 27.473 -3.662 -15.535 1.00 93.69 173 GLY A O 1
ATOM 1417 N N . GLN A 1 174 ? 25.981 -5.036 -16.493 1.00 94.94 174 GLN A N 1
ATOM 1418 C CA . GLN A 1 174 ? 26.475 -4.850 -17.864 1.00 94.94 174 GLN A CA 1
ATOM 1419 C C . GLN A 1 174 ? 25.758 -3.726 -18.616 1.00 94.94 174 GLN A C 1
ATOM 1421 O O . GLN A 1 174 ? 26.372 -3.122 -19.494 1.00 94.94 174 GLN A O 1
ATOM 1426 N N . VAL A 1 175 ? 24.514 -3.402 -18.253 1.00 94.94 175 VAL A N 1
ATOM 1427 C CA . VAL A 1 175 ? 23.705 -2.365 -18.913 1.00 94.94 175 VAL A CA 1
ATOM 1428 C C . VAL A 1 175 ? 24.427 -1.007 -18.943 1.00 94.94 175 VAL A C 1
ATOM 1430 O O . VAL A 1 175 ? 24.676 -0.510 -20.047 1.00 94.94 175 VAL A O 1
ATOM 1433 N N . PRO A 1 176 ? 24.885 -0.433 -17.806 1.00 94.44 176 PRO A N 1
ATOM 1434 C CA . PRO A 1 176 ? 25.581 0.856 -17.832 1.00 94.44 176 PRO A CA 1
ATOM 1435 C C . PRO A 1 176 ? 26.896 0.821 -18.628 1.00 94.44 176 PRO A C 1
ATOM 1437 O O . PRO A 1 176 ? 27.242 1.796 -19.292 1.00 94.44 176 PRO A O 1
ATOM 1440 N N . LYS A 1 177 ? 27.613 -0.314 -18.642 1.00 93.69 177 LYS A N 1
ATOM 1441 C CA . LYS A 1 177 ? 28.885 -0.457 -19.378 1.00 93.69 177 LYS A CA 1
ATOM 1442 C C . LYS A 1 177 ? 28.676 -0.426 -20.889 1.00 93.69 177 LYS A C 1
ATOM 1444 O O . LYS A 1 177 ? 29.442 0.208 -21.611 1.00 93.69 177 LYS A O 1
ATOM 1449 N N . VAL A 1 178 ? 27.650 -1.122 -21.378 1.00 95.31 178 VAL A N 1
ATOM 1450 C CA . VAL A 1 178 ? 27.321 -1.132 -22.809 1.00 95.31 178 VAL A CA 1
ATOM 1451 C C . VAL A 1 178 ? 26.799 0.239 -23.244 1.00 95.31 178 VAL A C 1
ATOM 1453 O O . VAL A 1 178 ? 27.193 0.734 -24.303 1.00 95.31 178 VAL A O 1
ATOM 1456 N N . ALA A 1 179 ? 25.968 0.883 -22.418 1.00 93.69 179 ALA A N 1
ATOM 1457 C CA . ALA A 1 179 ? 25.471 2.230 -22.681 1.00 93.69 179 ALA A CA 1
ATOM 1458 C C . ALA A 1 179 ? 26.608 3.260 -22.808 1.00 93.69 179 ALA A C 1
ATOM 1460 O O . ALA A 1 179 ? 26.625 4.035 -23.769 1.00 93.69 179 ALA A O 1
ATOM 1461 N N . GLU A 1 180 ? 27.597 3.211 -21.908 1.00 93.38 180 GLU A N 1
ATOM 1462 C CA . GLU A 1 180 ? 28.789 4.067 -21.962 1.00 93.38 180 GLU A CA 1
ATOM 1463 C C . GLU A 1 180 ? 29.573 3.867 -23.270 1.00 93.38 180 GLU A C 1
ATOM 1465 O O . GLU A 1 180 ? 29.894 4.837 -23.960 1.00 93.38 180 GLU A O 1
ATOM 1470 N N . VAL A 1 181 ? 29.827 2.613 -23.671 1.00 94.62 181 VAL A N 1
ATOM 1471 C CA . VAL A 1 181 ? 30.541 2.288 -24.924 1.00 94.62 181 VAL A CA 1
ATOM 1472 C C . VAL A 1 181 ? 29.803 2.813 -26.158 1.00 94.62 181 VAL A C 1
ATOM 1474 O O . VAL A 1 181 ? 30.441 3.253 -27.119 1.00 94.62 181 VAL A O 1
ATOM 1477 N N . LYS A 1 182 ? 28.467 2.797 -26.138 1.00 93.62 182 LYS A N 1
ATOM 1478 C CA . LYS A 1 182 ? 27.620 3.333 -27.215 1.00 93.62 182 LYS A CA 1
ATOM 1479 C C . LYS A 1 182 ? 27.453 4.859 -27.151 1.00 93.62 182 LYS A C 1
ATOM 1481 O O . LYS A 1 182 ? 26.817 5.430 -28.035 1.00 93.62 182 LYS A O 1
ATOM 1486 N N . GLY A 1 183 ? 28.054 5.528 -26.163 1.00 91.25 183 GLY A N 1
ATOM 1487 C CA . GLY A 1 183 ? 28.021 6.982 -26.014 1.00 91.25 183 GLY A CA 1
ATOM 1488 C C . GLY A 1 183 ? 26.652 7.519 -25.601 1.00 91.25 183 GLY A C 1
ATOM 1489 O O . GLY A 1 183 ? 26.312 8.650 -25.949 1.00 91.25 183 GLY A O 1
ATOM 1490 N N . ILE A 1 184 ? 25.853 6.709 -24.902 1.00 88.12 184 ILE A N 1
ATOM 1491 C CA . ILE A 1 184 ? 24.536 7.113 -24.417 1.00 88.12 184 ILE A CA 1
ATOM 1492 C C . ILE A 1 184 ? 24.693 7.909 -23.127 1.00 88.12 184 ILE A C 1
ATOM 1494 O O . ILE A 1 184 ? 25.229 7.419 -22.140 1.00 88.12 184 ILE A O 1
ATOM 1498 N N . SER A 1 185 ? 24.205 9.148 -23.157 1.00 72.31 185 SER A N 1
ATOM 1499 C CA . SER A 1 185 ? 24.141 10.054 -22.007 1.00 72.31 185 SER A CA 1
ATOM 1500 C C . SER A 1 185 ? 22.707 10.368 -21.574 1.00 72.31 185 SER A C 1
ATOM 1502 O O . SER A 1 185 ? 22.517 11.249 -20.743 1.00 72.31 185 SER A O 1
ATOM 1504 N N . ALA A 1 186 ? 21.711 9.746 -22.212 1.00 70.88 186 ALA A N 1
ATOM 1505 C CA . ALA A 1 186 ? 20.309 9.935 -21.857 1.00 70.88 186 ALA A CA 1
ATOM 1506 C C . ALA A 1 186 ? 20.024 9.290 -20.497 1.00 70.88 186 ALA A C 1
ATOM 1508 O O . ALA A 1 186 ? 20.613 8.257 -20.171 1.00 70.88 186 ALA A O 1
ATOM 1509 N N . GLU A 1 187 ? 19.102 9.884 -19.745 1.00 84.88 187 GLU A N 1
ATOM 1510 C CA . GLU A 1 187 ? 18.579 9.286 -18.521 1.00 84.88 187 GLU A CA 1
ATOM 1511 C C . GLU A 1 187 ? 17.696 8.095 -18.909 1.00 84.88 187 GLU A C 1
ATOM 1513 O O . GLU A 1 187 ? 16.729 8.228 -19.669 1.00 84.88 187 GLU A O 1
ATOM 1518 N N . ILE A 1 188 ? 18.106 6.912 -18.454 1.00 91.62 188 ILE A N 1
ATOM 1519 C CA . ILE A 1 188 ? 17.385 5.659 -18.644 1.00 91.62 188 ILE A CA 1
ATOM 1520 C C . ILE A 1 188 ? 16.929 5.216 -17.264 1.00 91.62 188 ILE A C 1
ATOM 1522 O O . ILE A 1 188 ? 17.762 4.938 -16.403 1.00 91.62 188 ILE A O 1
ATOM 1526 N N . GLU A 1 189 ? 15.618 5.138 -17.096 1.00 94.88 189 GLU A N 1
ATOM 1527 C CA . GLU A 1 189 ? 14.996 4.492 -15.950 1.00 94.88 189 GLU A CA 1
ATOM 1528 C C . GLU A 1 189 ? 14.821 3.011 -16.260 1.00 94.88 189 GLU A C 1
ATOM 1530 O O . GLU A 1 189 ? 14.394 2.647 -17.362 1.00 94.88 189 GLU A O 1
ATOM 1535 N N . LEU A 1 190 ? 15.155 2.162 -15.295 1.00 95.94 190 LEU A N 1
ATOM 1536 C CA . LEU A 1 190 ? 14.906 0.731 -15.361 1.00 95.94 190 LEU A CA 1
ATOM 1537 C C . LEU A 1 190 ? 13.894 0.341 -14.290 1.00 95.94 190 LEU A C 1
ATOM 1539 O O . LEU A 1 190 ? 14.148 0.560 -13.108 1.00 95.94 190 LEU A O 1
ATOM 1543 N N . ASP A 1 191 ? 12.825 -0.328 -14.707 1.00 96.69 191 ASP A N 1
ATOM 1544 C CA . ASP A 1 191 ? 11.893 -0.978 -13.795 1.00 96.69 191 ASP A CA 1
ATOM 1545 C C . ASP A 1 191 ? 12.231 -2.466 -13.667 1.00 96.69 191 ASP A C 1
ATOM 1547 O O . ASP A 1 191 ? 12.370 -3.174 -14.669 1.00 96.69 191 ASP A O 1
ATOM 1551 N N . THR A 1 192 ? 12.287 -2.947 -12.428 1.00 95.31 192 THR A N 1
ATOM 1552 C CA . THR A 1 192 ? 12.251 -4.366 -12.063 1.00 95.31 192 THR A CA 1
ATOM 1553 C C . THR A 1 192 ? 10.856 -4.695 -11.542 1.00 95.31 192 THR A C 1
ATOM 1555 O O . THR A 1 192 ? 10.415 -4.144 -10.537 1.00 95.31 192 THR A O 1
ATOM 1558 N N . ILE A 1 193 ? 10.146 -5.586 -12.231 1.00 96.25 193 ILE A N 1
ATOM 1559 C CA . ILE A 1 193 ? 8.740 -5.906 -11.979 1.00 96.25 193 ILE A CA 1
ATOM 1560 C C . ILE A 1 193 ? 8.622 -7.336 -11.481 1.00 96.25 193 ILE A C 1
ATOM 1562 O O . ILE A 1 193 ? 9.021 -8.263 -12.182 1.00 96.25 193 ILE A O 1
ATOM 1566 N N . CYS A 1 194 ? 7.997 -7.541 -10.326 1.00 93.69 194 CYS A N 1
ATOM 1567 C CA . CYS A 1 194 ? 7.774 -8.875 -9.778 1.00 93.69 194 CYS A CA 1
ATOM 1568 C C . CYS A 1 194 ? 6.281 -9.076 -9.452 1.00 93.69 194 CYS A C 1
ATOM 1570 O O . CYS A 1 194 ? 5.654 -8.268 -8.763 1.00 93.69 194 CYS A O 1
ATOM 1572 N N . PHE A 1 195 ? 5.698 -10.174 -9.949 1.00 91.12 195 PHE A N 1
ATOM 1573 C CA . PHE A 1 195 ? 4.269 -10.510 -9.791 1.00 91.12 195 PHE A CA 1
ATOM 1574 C C . PHE A 1 195 ? 3.984 -11.524 -8.677 1.00 91.12 195 PHE A C 1
ATOM 1576 O O . PHE A 1 195 ? 2.815 -11.810 -8.387 1.00 91.12 195 PHE A O 1
ATOM 1583 N N . ASP A 1 196 ? 5.039 -12.030 -8.037 1.00 82.75 196 ASP A N 1
ATOM 1584 C CA . ASP A 1 196 ? 4.970 -12.961 -6.920 1.00 82.75 196 ASP A CA 1
ATOM 1585 C C . ASP A 1 196 ? 5.733 -12.404 -5.711 1.00 82.75 196 ASP A C 1
ATOM 1587 O O . ASP A 1 196 ? 6.931 -12.119 -5.765 1.00 82.75 196 ASP A O 1
ATOM 1591 N N . LYS A 1 197 ? 5.020 -12.262 -4.591 1.00 70.00 197 LYS A N 1
ATOM 1592 C CA . LYS A 1 197 ? 5.585 -11.911 -3.289 1.00 70.00 197 LYS A CA 1
ATOM 1593 C C . LYS A 1 197 ? 5.292 -13.064 -2.336 1.00 70.00 197 LYS A C 1
ATOM 1595 O O . LYS A 1 197 ? 4.140 -13.294 -1.979 1.00 70.00 197 LYS A O 1
ATOM 1600 N N . ASP A 1 198 ? 6.326 -13.826 -1.984 1.00 57.19 198 ASP A N 1
ATOM 1601 C CA . ASP A 1 198 ? 6.255 -14.752 -0.855 1.00 57.19 198 ASP A CA 1
ATOM 1602 C C . ASP A 1 198 ? 6.698 -14.000 0.403 1.00 57.19 198 ASP A C 1
ATOM 1604 O O . ASP A 1 198 ? 7.877 -13.684 0.572 1.00 57.19 198 ASP A O 1
ATOM 1608 N N . ASP A 1 199 ? 5.737 -13.678 1.269 1.00 51.28 199 ASP A N 1
ATOM 1609 C CA . ASP A 1 199 ? 5.987 -13.004 2.548 1.00 51.28 199 ASP A CA 1
ATOM 1610 C C . ASP A 1 199 ? 6.713 -13.917 3.564 1.00 51.28 199 ASP A C 1
ATOM 1612 O O . ASP A 1 199 ? 7.117 -13.448 4.626 1.00 51.28 199 ASP A O 1
ATOM 1616 N N . ASN A 1 200 ? 6.899 -15.215 3.267 1.00 40.66 200 ASN A N 1
ATOM 1617 C CA . ASN A 1 200 ? 7.613 -16.161 4.138 1.00 40.66 200 ASN A CA 1
ATOM 1618 C C . ASN A 1 200 ? 9.048 -16.478 3.693 1.00 40.66 200 ASN A C 1
ATOM 1620 O O . ASN A 1 200 ? 9.745 -17.205 4.407 1.00 40.66 200 ASN A O 1
ATOM 1624 N N . SER A 1 201 ? 9.509 -15.988 2.539 1.00 40.44 201 SER A N 1
ATOM 1625 C CA . SER A 1 201 ? 10.851 -16.306 2.052 1.00 40.44 201 SER A CA 1
ATOM 1626 C C . SER A 1 201 ? 11.823 -15.165 2.352 1.00 40.44 201 SER A C 1
ATOM 1628 O O . SER A 1 201 ? 11.777 -14.112 1.720 1.00 40.44 201 SER A O 1
ATOM 1630 N N . SER A 1 202 ? 12.782 -15.413 3.246 1.00 36.97 202 SER A N 1
ATOM 1631 C CA . SER A 1 202 ? 14.016 -14.618 3.368 1.00 36.97 202 SER A CA 1
ATOM 1632 C C . SER A 1 202 ? 14.926 -14.733 2.132 1.00 36.97 202 SER A C 1
ATOM 1634 O O . SER A 1 202 ? 16.004 -14.148 2.098 1.00 36.97 202 SER A O 1
ATOM 1636 N N . GLU A 1 203 ? 14.528 -15.531 1.139 1.00 37.31 203 GLU A N 1
ATOM 1637 C CA . GLU A 1 203 ? 15.231 -15.714 -0.124 1.00 37.31 203 GLU A CA 1
ATOM 1638 C C . GLU A 1 203 ? 14.718 -14.690 -1.142 1.00 37.31 203 GLU A C 1
ATOM 1640 O O . GLU A 1 203 ? 13.712 -14.888 -1.819 1.00 37.31 203 GLU A O 1
ATOM 1645 N N . VAL A 1 204 ? 15.436 -13.573 -1.241 1.00 43.38 204 VAL A N 1
ATOM 1646 C CA . VAL A 1 204 ? 15.289 -12.583 -2.321 1.00 43.38 204 VAL A CA 1
ATOM 1647 C C . VAL A 1 204 ? 15.687 -13.188 -3.687 1.00 43.38 204 VAL A C 1
ATOM 1649 O O . VAL A 1 204 ? 15.316 -12.664 -4.729 1.00 43.38 204 VAL A O 1
ATOM 1652 N N . ASP A 1 205 ? 16.350 -14.350 -3.690 1.00 45.88 205 ASP A N 1
ATOM 1653 C CA . ASP A 1 205 ? 17.146 -14.859 -4.814 1.00 45.88 205 ASP A CA 1
ATOM 1654 C C . ASP A 1 205 ? 16.404 -15.708 -5.869 1.00 45.88 205 ASP A C 1
ATOM 1656 O O . ASP A 1 205 ? 17.036 -16.146 -6.825 1.00 45.88 205 ASP A O 1
ATOM 1660 N N . ASN A 1 206 ? 15.094 -15.968 -5.749 1.00 51.47 206 ASN A N 1
ATOM 1661 C CA . ASN A 1 206 ? 14.369 -16.838 -6.704 1.00 51.47 206 ASN A CA 1
ATOM 1662 C C . ASN A 1 206 ? 13.004 -16.291 -7.164 1.00 51.47 206 ASN A C 1
ATOM 1664 O O . ASN A 1 206 ? 12.112 -17.068 -7.515 1.00 51.47 206 ASN A O 1
ATOM 1668 N N . LYS A 1 207 ? 12.804 -14.969 -7.153 1.00 67.94 207 LYS A N 1
ATOM 1669 C CA . LYS A 1 207 ? 11.574 -14.366 -7.691 1.00 67.94 207 LYS A CA 1
ATOM 1670 C C . LYS A 1 207 ? 11.728 -14.160 -9.195 1.00 67.94 207 LYS A C 1
ATOM 1672 O O . LYS A 1 207 ? 12.701 -13.561 -9.637 1.00 67.94 207 LYS A O 1
ATOM 1677 N N . GLU A 1 208 ? 10.780 -14.672 -9.979 1.00 83.62 208 GLU A N 1
ATOM 1678 C CA . GLU A 1 208 ? 10.712 -14.332 -11.400 1.00 83.62 208 GLU A CA 1
ATOM 1679 C C . GLU A 1 208 ? 10.375 -12.843 -11.506 1.00 83.62 208 GLU A C 1
ATOM 1681 O O . GLU A 1 208 ? 9.291 -12.408 -11.106 1.00 83.62 208 GLU A O 1
ATOM 1686 N N . CYS A 1 209 ? 11.335 -12.069 -12.002 1.00 89.88 209 CYS A N 1
ATOM 1687 C CA . CYS A 1 209 ? 11.165 -10.651 -12.247 1.00 89.88 209 CYS A CA 1
ATOM 1688 C C . CYS A 1 209 ? 11.373 -10.352 -13.732 1.00 89.88 209 CYS A C 1
ATOM 1690 O O . CYS A 1 209 ? 12.078 -11.056 -14.458 1.00 89.88 209 CYS A O 1
ATOM 1692 N N . PHE A 1 210 ? 10.695 -9.307 -14.180 1.00 95.19 210 PHE A N 1
ATOM 1693 C CA . PHE A 1 210 ? 10.705 -8.809 -15.542 1.00 95.19 210 PHE A CA 1
ATOM 1694 C C . PHE A 1 210 ? 11.336 -7.425 -15.544 1.00 95.19 210 PHE A C 1
ATOM 1696 O O . PHE A 1 210 ? 11.237 -6.700 -14.557 1.00 95.19 210 PHE A O 1
ATOM 1703 N N . TYR A 1 211 ? 11.938 -7.042 -16.664 1.00 96.06 211 TYR A N 1
ATOM 1704 C CA . TYR A 1 211 ? 12.545 -5.726 -16.820 1.00 96.06 211 TYR A CA 1
ATOM 1705 C C . TYR A 1 211 ? 11.837 -4.947 -17.922 1.00 96.06 211 TYR A C 1
ATOM 1707 O O . TYR A 1 211 ? 11.549 -5.502 -18.981 1.00 96.06 211 TYR A O 1
ATOM 1715 N N . THR A 1 212 ? 11.592 -3.660 -17.704 1.00 97.19 212 THR A N 1
ATOM 1716 C CA . THR A 1 212 ? 11.326 -2.691 -18.780 1.00 97.19 212 THR A CA 1
ATOM 1717 C C . THR A 1 212 ? 12.192 -1.462 -18.547 1.00 97.19 212 THR A C 1
ATOM 1719 O O . THR A 1 212 ? 12.766 -1.288 -17.474 1.00 97.19 212 THR A O 1
ATOM 1722 N N . PHE A 1 213 ? 12.306 -0.607 -19.554 1.00 96.31 213 PHE A N 1
ATOM 1723 C CA . PHE A 1 213 ? 13.041 0.641 -19.433 1.00 96.31 213 PHE A CA 1
ATOM 1724 C C . PHE A 1 213 ? 12.277 1.800 -20.054 1.00 96.31 213 PHE A C 1
ATOM 1726 O O . PHE A 1 213 ? 11.485 1.624 -20.986 1.00 96.31 213 PHE A O 1
ATOM 1733 N N . TYR A 1 214 ? 12.585 2.996 -19.577 1.00 96.00 214 TYR A N 1
ATOM 1734 C CA . TYR A 1 214 ? 12.079 4.255 -20.097 1.00 96.00 214 TYR A CA 1
ATOM 1735 C C . TYR A 1 214 ? 13.245 5.182 -20.401 1.00 96.00 214 TYR A C 1
ATOM 1737 O O . TYR A 1 214 ? 14.271 5.159 -19.727 1.00 96.00 214 TYR A O 1
ATOM 1745 N N . VAL A 1 215 ? 13.103 5.979 -21.456 1.00 94.75 215 VAL A N 1
ATOM 1746 C CA . VAL A 1 215 ? 14.138 6.916 -21.894 1.00 94.75 215 VAL A CA 1
ATOM 1747 C C . VAL A 1 215 ? 13.582 8.321 -21.799 1.00 94.75 215 VAL A C 1
ATOM 1749 O O . VAL A 1 215 ? 12.505 8.599 -22.333 1.00 94.75 215 VAL A O 1
ATOM 1752 N N . TYR A 1 216 ? 14.344 9.206 -21.175 1.00 92.44 216 TYR A N 1
ATOM 1753 C CA . TYR A 1 216 ? 13.999 10.610 -21.036 1.00 92.44 216 TYR A CA 1
ATOM 1754 C C . TYR A 1 216 ? 14.854 11.475 -21.960 1.00 92.44 216 TYR A C 1
ATOM 1756 O O . TYR A 1 216 ? 16.010 11.163 -22.267 1.00 92.44 216 TYR A O 1
ATOM 1764 N N . ASP A 1 217 ? 14.262 12.557 -22.459 1.00 89.56 217 ASP A N 1
ATOM 1765 C CA . ASP A 1 217 ? 14.996 13.569 -23.206 1.00 89.56 217 ASP A CA 1
ATOM 1766 C C . ASP A 1 217 ? 15.843 14.452 -22.266 1.00 89.56 217 ASP A C 1
ATOM 1768 O O . ASP A 1 217 ? 15.795 14.343 -21.044 1.00 89.56 217 ASP A O 1
ATOM 1772 N N . ASN A 1 218 ? 16.624 15.376 -22.830 1.00 86.06 218 ASN A N 1
ATOM 1773 C CA . ASN A 1 218 ? 17.492 16.258 -22.036 1.00 86.06 218 ASN A CA 1
ATOM 1774 C C . ASN A 1 218 ? 16.733 17.256 -21.136 1.00 86.06 218 ASN A C 1
ATOM 1776 O O . ASN A 1 218 ? 17.372 17.997 -20.389 1.00 86.06 218 ASN A O 1
ATOM 1780 N N . ASN A 1 219 ? 15.406 17.342 -21.252 1.00 87.25 219 ASN A N 1
ATOM 1781 C CA . ASN A 1 219 ? 14.552 18.151 -20.386 1.00 87.25 219 ASN A CA 1
ATOM 1782 C C . ASN A 1 219 ? 13.897 17.309 -19.278 1.00 87.25 219 ASN A C 1
ATOM 1784 O O . ASN A 1 219 ? 13.143 17.872 -18.486 1.00 87.25 219 ASN A O 1
ATOM 1788 N N . GLY A 1 220 ? 14.174 16.001 -19.220 1.00 86.44 220 GLY A N 1
ATOM 1789 C CA . GLY A 1 220 ? 13.538 15.066 -18.294 1.00 86.44 220 GLY A CA 1
ATOM 1790 C C . GLY A 1 220 ? 12.145 14.618 -18.742 1.00 86.44 220 GLY A C 1
ATOM 1791 O O . GLY A 1 220 ? 11.368 14.139 -17.923 1.00 86.44 220 GLY A O 1
ATOM 1792 N N . GLU A 1 221 ? 11.789 14.782 -20.021 1.00 91.25 221 GLU A N 1
ATOM 1793 C CA . GLU A 1 221 ? 10.486 14.364 -20.545 1.00 91.25 221 GLU A CA 1
ATOM 1794 C C . GLU A 1 221 ? 10.551 12.948 -21.121 1.00 91.25 221 GLU A C 1
ATOM 1796 O O . GLU A 1 221 ? 11.447 12.613 -21.901 1.00 91.25 221 GLU A O 1
ATOM 1801 N N . LEU A 1 222 ? 9.565 12.118 -20.773 1.00 93.75 222 LEU A N 1
ATOM 1802 C CA . LEU A 1 222 ? 9.489 10.732 -21.232 1.00 93.75 222 LEU A CA 1
ATOM 1803 C C . LEU A 1 222 ? 9.325 10.654 -22.758 1.00 93.75 222 LEU A C 1
ATOM 1805 O O . LEU A 1 222 ? 8.344 11.150 -23.326 1.00 93.75 222 LEU A O 1
ATOM 1809 N N . ILE A 1 223 ? 10.228 9.936 -23.424 1.00 93.62 223 ILE A N 1
ATOM 1810 C CA . ILE A 1 223 ? 10.153 9.667 -24.861 1.00 93.62 223 ILE A CA 1
ATOM 1811 C C . ILE A 1 223 ? 9.174 8.515 -25.112 1.00 93.62 223 ILE A C 1
ATOM 1813 O O . ILE A 1 223 ? 9.483 7.340 -24.930 1.00 93.62 223 ILE A O 1
ATOM 1817 N N . LYS A 1 224 ? 7.975 8.853 -25.594 1.00 92.06 224 LYS A N 1
ATOM 1818 C CA . LYS A 1 224 ? 6.921 7.885 -25.939 1.00 92.06 224 LYS A CA 1
ATOM 1819 C C . LYS A 1 224 ? 7.061 7.390 -27.383 1.00 92.06 224 LYS A C 1
ATOM 1821 O O . LYS A 1 224 ? 6.270 7.767 -28.246 1.00 92.06 224 LYS A O 1
ATOM 1826 N N . ASP A 1 225 ? 8.072 6.563 -27.649 1.00 92.75 225 ASP A N 1
ATOM 1827 C CA . ASP A 1 225 ? 8.306 5.952 -28.965 1.00 92.75 225 ASP A CA 1
ATOM 1828 C C . ASP A 1 225 ? 8.497 4.429 -28.858 1.00 92.75 225 ASP A C 1
ATOM 1830 O O . ASP A 1 225 ? 9.483 3.937 -28.316 1.00 92.75 225 ASP A O 1
ATOM 1834 N N . ALA A 1 226 ? 7.571 3.660 -29.435 1.00 92.56 226 ALA A N 1
ATOM 1835 C CA . ALA A 1 226 ? 7.635 2.197 -29.453 1.00 92.56 226 ALA A CA 1
ATOM 1836 C C . ALA A 1 226 ? 8.858 1.646 -30.221 1.00 92.56 226 ALA A C 1
ATOM 1838 O O . ALA A 1 226 ? 9.253 0.492 -30.027 1.00 92.56 226 ALA A O 1
ATOM 1839 N N . SER A 1 227 ? 9.488 2.452 -31.087 1.00 94.62 227 SER A N 1
ATOM 1840 C CA . SER A 1 227 ? 10.704 2.053 -31.801 1.00 94.62 227 SER A CA 1
ATOM 1841 C C . SER A 1 227 ? 11.894 1.822 -30.862 1.00 94.62 227 SER A C 1
ATOM 1843 O O . SER A 1 227 ? 12.768 1.011 -31.187 1.00 94.62 227 SER A O 1
ATOM 1845 N N . LEU A 1 228 ? 11.871 2.423 -29.661 1.00 94.69 228 LEU A N 1
ATOM 1846 C CA . LEU A 1 228 ? 12.868 2.224 -28.604 1.00 94.69 228 LEU A CA 1
ATOM 1847 C C . LEU A 1 228 ? 13.057 0.739 -28.260 1.00 94.69 228 LEU A C 1
ATOM 1849 O O . LEU A 1 228 ? 14.185 0.301 -28.050 1.00 94.69 228 LEU A O 1
ATOM 1853 N N . TYR A 1 229 ? 11.987 -0.051 -28.300 1.00 95.19 229 TYR A N 1
ATOM 1854 C CA . TYR A 1 229 ? 11.985 -1.460 -27.897 1.00 95.19 229 TYR A CA 1
ATOM 1855 C C . TYR A 1 229 ? 12.233 -2.441 -29.052 1.00 95.19 229 TYR A C 1
ATOM 1857 O O . TYR A 1 229 ? 12.404 -3.637 -28.828 1.00 95.19 229 TYR A O 1
ATOM 1865 N N . THR A 1 230 ? 12.255 -1.966 -30.303 1.00 93.56 230 THR A N 1
ATOM 1866 C CA . THR A 1 230 ? 12.301 -2.841 -31.493 1.00 93.56 230 THR A CA 1
ATOM 1867 C C . THR A 1 230 ? 13.502 -2.591 -32.395 1.00 93.56 230 THR A C 1
ATOM 1869 O O . THR A 1 230 ? 14.103 -3.551 -32.876 1.00 93.56 230 THR A O 1
ATOM 1872 N N . ASN A 1 231 ? 13.872 -1.331 -32.623 1.00 91.06 231 ASN A N 1
ATOM 1873 C CA . ASN A 1 231 ? 14.976 -0.961 -33.503 1.00 91.06 231 ASN A CA 1
ATOM 1874 C C . ASN A 1 231 ? 15.605 0.356 -33.040 1.00 91.06 231 ASN A C 1
ATOM 1876 O O . ASN A 1 231 ? 15.402 1.411 -33.645 1.00 91.06 231 ASN A O 1
ATOM 1880 N N . SER A 1 232 ? 16.350 0.290 -31.943 1.00 94.56 232 SER A N 1
ATOM 1881 C CA . SER A 1 232 ? 17.022 1.448 -31.370 1.00 94.56 232 SER A CA 1
ATOM 1882 C C . SER A 1 232 ? 18.357 1.055 -30.747 1.00 94.56 232 SER A C 1
ATOM 1884 O O . SER A 1 232 ? 18.587 -0.108 -30.409 1.00 94.56 232 SER A O 1
ATOM 1886 N N . VAL A 1 233 ? 19.204 2.059 -30.522 1.00 94.81 233 VAL A N 1
ATOM 1887 C CA . VAL A 1 233 ? 20.439 1.894 -29.748 1.00 94.81 233 VAL A CA 1
ATOM 1888 C C . VAL A 1 233 ? 20.163 1.401 -28.323 1.00 94.81 233 VAL A C 1
ATOM 1890 O O . VAL A 1 233 ? 20.970 0.661 -27.776 1.00 94.81 233 VAL A O 1
ATOM 1893 N N . TYR A 1 234 ? 19.009 1.742 -27.742 1.00 95.12 234 TYR A N 1
ATOM 1894 C CA . TYR A 1 234 ? 18.615 1.289 -26.408 1.00 95.12 234 TYR A CA 1
ATOM 1895 C C . TYR A 1 234 ? 18.329 -0.208 -26.398 1.00 95.12 234 TYR A C 1
ATOM 1897 O O . TYR A 1 234 ? 18.871 -0.919 -25.562 1.00 95.12 234 TYR A O 1
ATOM 1905 N N . LYS A 1 235 ? 17.594 -0.725 -27.389 1.00 95.12 235 LYS A N 1
ATOM 1906 C CA . LYS A 1 235 ? 17.410 -2.174 -27.537 1.00 95.12 235 LYS A CA 1
ATOM 1907 C C . LYS A 1 235 ? 18.754 -2.902 -27.641 1.00 95.12 235 LYS A C 1
ATOM 1909 O O . LYS A 1 235 ? 18.948 -3.924 -26.990 1.00 95.12 235 LYS A O 1
ATOM 1914 N N . GLU A 1 236 ? 19.681 -2.372 -28.441 1.00 96.44 236 GLU A N 1
ATOM 1915 C CA . GLU A 1 236 ? 21.014 -2.968 -28.584 1.00 96.44 236 GLU A CA 1
ATOM 1916 C C . GLU A 1 236 ? 21.788 -3.005 -27.259 1.00 96.44 236 GLU A C 1
ATOM 1918 O O . GLU A 1 236 ? 22.532 -3.955 -27.033 1.00 96.44 236 GLU A O 1
ATOM 1923 N N . ILE A 1 237 ? 21.623 -2.003 -26.382 1.00 95.56 237 ILE A N 1
ATOM 1924 C CA . ILE A 1 237 ? 22.243 -1.995 -25.047 1.00 95.56 237 ILE A CA 1
ATOM 1925 C C . ILE A 1 237 ? 21.800 -3.221 -24.252 1.00 95.56 237 ILE A C 1
ATOM 1927 O O . ILE A 1 237 ? 22.647 -3.967 -23.766 1.00 95.56 237 ILE A O 1
ATOM 1931 N N . PHE A 1 238 ? 20.490 -3.446 -24.150 1.00 95.38 238 PHE A N 1
ATOM 1932 C CA . PHE A 1 238 ? 19.932 -4.563 -23.387 1.00 95.38 238 PHE A CA 1
ATOM 1933 C C . PHE A 1 238 ? 20.266 -5.923 -24.016 1.00 95.38 238 PHE A C 1
ATOM 1935 O O . PHE A 1 238 ? 20.670 -6.845 -23.305 1.00 95.38 238 PHE A O 1
ATOM 1942 N N . ASP A 1 239 ? 20.203 -6.032 -25.349 1.00 96.12 239 ASP A N 1
ATOM 1943 C CA . ASP A 1 239 ? 20.582 -7.249 -26.077 1.00 96.12 239 ASP A CA 1
ATOM 1944 C C . ASP A 1 239 ? 22.062 -7.623 -25.832 1.00 96.12 239 ASP A C 1
ATOM 1946 O O . ASP A 1 239 ? 22.380 -8.780 -25.543 1.00 96.12 239 ASP A O 1
ATOM 1950 N N . GLU A 1 240 ? 22.984 -6.655 -25.928 1.00 96.81 240 GLU A N 1
ATOM 1951 C CA . GLU A 1 240 ? 24.421 -6.874 -25.699 1.00 96.81 240 GLU A CA 1
ATOM 1952 C C . GLU A 1 240 ? 24.751 -7.107 -24.217 1.00 96.81 240 GLU A C 1
ATOM 1954 O O . GLU A 1 240 ? 25.627 -7.921 -23.907 1.00 96.81 240 GLU A O 1
ATOM 1959 N N . ALA A 1 241 ? 24.022 -6.454 -23.305 1.00 95.25 241 ALA A N 1
ATOM 1960 C CA . ALA A 1 241 ? 24.098 -6.690 -21.864 1.00 95.25 241 ALA A CA 1
ATOM 1961 C C . ALA A 1 241 ? 23.495 -8.042 -21.448 1.00 95.25 241 ALA A C 1
ATOM 1963 O O . ALA A 1 241 ? 23.746 -8.495 -20.333 1.00 95.25 241 ALA A O 1
ATOM 1964 N N . ARG A 1 242 ? 22.769 -8.715 -22.356 1.00 95.69 242 ARG A N 1
ATOM 1965 C CA . ARG A 1 242 ? 22.056 -9.984 -22.132 1.00 95.69 242 ARG A CA 1
ATOM 1966 C C . ARG A 1 242 ? 20.975 -9.890 -21.057 1.00 95.69 242 ARG A C 1
ATOM 1968 O O . ARG A 1 242 ? 20.708 -10.880 -20.380 1.00 95.69 242 ARG A O 1
ATOM 1975 N N . VAL A 1 243 ? 20.347 -8.725 -20.940 1.00 94.44 243 VAL A N 1
ATOM 1976 C CA . VAL A 1 243 ? 19.219 -8.494 -20.036 1.00 94.44 243 VAL A CA 1
ATOM 1977 C C . VAL A 1 243 ? 17.940 -8.538 -20.874 1.00 94.44 243 VAL A C 1
ATOM 1979 O O . VAL A 1 243 ? 17.709 -7.621 -21.667 1.00 94.44 243 VAL A O 1
ATOM 1982 N N . PRO A 1 244 ? 17.130 -9.611 -20.784 1.00 94.56 244 PRO A N 1
ATOM 1983 C CA . PRO A 1 244 ? 15.852 -9.653 -21.477 1.00 94.56 244 PRO A CA 1
ATOM 1984 C C . PRO A 1 244 ? 14.919 -8.595 -20.887 1.00 94.56 244 PRO A C 1
ATOM 1986 O O . PRO A 1 244 ? 14.863 -8.420 -19.675 1.00 94.56 244 PRO A O 1
ATOM 1989 N N . PHE A 1 245 ? 14.166 -7.911 -21.740 1.00 95.75 245 PHE A N 1
ATOM 1990 C CA . PHE A 1 245 ? 13.170 -6.937 -21.311 1.00 95.75 245 PHE A CA 1
ATOM 1991 C C . PHE A 1 245 ? 11.841 -7.186 -22.025 1.00 95.75 245 PHE A C 1
ATOM 1993 O O . PHE A 1 245 ? 11.798 -7.786 -23.103 1.00 95.75 245 PHE A O 1
ATOM 2000 N N . ILE A 1 246 ? 10.770 -6.698 -21.413 1.00 96.88 246 ILE A N 1
ATOM 2001 C CA . ILE A 1 246 ? 9.429 -6.595 -21.982 1.00 96.88 246 ILE A CA 1
ATOM 2002 C C . ILE A 1 246 ? 9.091 -5.122 -22.215 1.00 96.88 246 ILE A C 1
ATOM 2004 O O . ILE A 1 246 ? 9.718 -4.222 -21.661 1.00 96.88 246 ILE A O 1
ATOM 2008 N N . THR A 1 247 ? 8.123 -4.861 -23.079 1.00 96.81 247 THR A N 1
ATOM 2009 C CA . THR A 1 247 ? 7.638 -3.511 -23.372 1.00 96.81 247 THR A CA 1
ATOM 2010 C C . THR A 1 247 ? 6.746 -2.974 -22.244 1.00 96.81 247 THR A C 1
ATOM 2012 O O . THR A 1 247 ? 6.108 -3.759 -21.538 1.00 96.81 247 THR A O 1
ATOM 2015 N N . PRO A 1 248 ? 6.595 -1.643 -22.105 1.00 96.00 248 PRO A N 1
ATOM 2016 C CA . PRO A 1 248 ? 5.642 -1.056 -21.158 1.00 96.00 248 PRO A CA 1
ATOM 2017 C C . PRO A 1 248 ? 4.191 -1.520 -21.370 1.00 96.00 248 PRO A C 1
ATOM 2019 O O . PRO A 1 248 ? 3.430 -1.658 -20.410 1.00 96.00 248 PRO A O 1
ATOM 2022 N N . ASP A 1 249 ? 3.808 -1.802 -22.621 1.00 96.19 249 ASP A N 1
ATOM 2023 C CA . ASP A 1 249 ? 2.490 -2.354 -22.950 1.00 96.19 249 ASP A CA 1
ATOM 2024 C C . ASP A 1 249 ? 2.343 -3.792 -22.423 1.00 96.19 249 ASP A C 1
ATOM 2026 O O . ASP A 1 249 ? 1.297 -4.147 -21.884 1.00 96.19 249 ASP A O 1
ATOM 2030 N N . GLU A 1 250 ? 3.386 -4.623 -22.527 1.00 97.44 250 GLU A N 1
ATOM 2031 C CA . GLU A 1 250 ? 3.401 -5.969 -21.939 1.00 97.44 250 GLU A CA 1
ATOM 2032 C C . GLU A 1 250 ? 3.311 -5.918 -20.411 1.00 97.44 250 GLU A C 1
ATOM 2034 O O . GLU A 1 250 ? 2.487 -6.636 -19.846 1.00 97.44 250 GLU A O 1
ATOM 2039 N N . VAL A 1 251 ? 4.057 -5.021 -19.752 1.00 96.56 251 VAL A N 1
ATOM 2040 C CA . VAL A 1 251 ? 3.940 -4.787 -18.298 1.00 96.56 251 VAL A CA 1
ATOM 2041 C C . VAL A 1 251 ? 2.501 -4.427 -17.929 1.00 96.56 251 VAL A C 1
ATOM 2043 O O . VAL A 1 251 ? 1.904 -5.059 -17.059 1.00 96.56 251 VAL A O 1
ATOM 2046 N N . SER A 1 252 ? 1.915 -3.454 -18.630 1.00 96.75 252 SER A N 1
ATOM 2047 C CA . SER A 1 252 ? 0.542 -2.999 -18.385 1.00 96.75 252 SER A CA 1
ATOM 2048 C C . SER A 1 252 ? -0.478 -4.129 -18.563 1.00 96.75 252 SER A C 1
ATOM 2050 O O . SER A 1 252 ? -1.387 -4.273 -17.745 1.00 96.75 252 SER A O 1
ATOM 2052 N N . ASN A 1 253 ? -0.310 -4.970 -19.588 1.00 97.81 253 ASN A N 1
ATOM 2053 C CA . ASN A 1 253 ? -1.170 -6.132 -19.818 1.00 97.81 253 ASN A CA 1
ATOM 2054 C C . ASN A 1 253 ? -1.025 -7.179 -18.706 1.00 97.81 253 ASN A C 1
ATOM 2056 O O . ASN A 1 253 ? -2.031 -7.690 -18.221 1.00 97.81 253 ASN A O 1
ATOM 2060 N N . MET A 1 254 ? 0.198 -7.474 -18.260 1.00 97.25 254 MET A N 1
ATOM 2061 C CA . MET A 1 254 ? 0.441 -8.433 -17.176 1.00 97.25 254 MET A CA 1
ATOM 2062 C C . MET A 1 254 ? -0.146 -7.956 -15.841 1.00 97.25 254 MET A C 1
ATOM 2064 O O . MET A 1 254 ? -0.745 -8.753 -15.112 1.00 97.25 254 MET A O 1
ATOM 2068 N N . ILE A 1 255 ? -0.037 -6.656 -15.540 1.00 97.44 255 ILE A N 1
ATOM 2069 C CA . ILE A 1 255 ? -0.696 -6.040 -14.380 1.00 97.44 255 ILE A CA 1
ATOM 2070 C C . ILE A 1 255 ? -2.213 -6.184 -14.502 1.00 97.44 255 ILE A C 1
ATOM 2072 O O . ILE A 1 255 ? -2.838 -6.706 -13.581 1.00 97.44 255 ILE A O 1
ATOM 2076 N N . ALA A 1 256 ? -2.799 -5.821 -15.646 1.00 97.50 256 ALA A N 1
ATOM 2077 C CA . ALA A 1 256 ? -4.239 -5.938 -15.873 1.00 97.50 256 ALA A CA 1
ATOM 2078 C C . ALA A 1 256 ? -4.746 -7.389 -15.742 1.00 97.50 256 ALA A C 1
ATOM 2080 O O . ALA A 1 256 ? -5.784 -7.635 -15.130 1.00 97.50 256 ALA A O 1
ATOM 2081 N N . GLU A 1 257 ? -3.997 -8.374 -16.247 1.00 96.88 257 GLU A N 1
ATOM 2082 C CA . GLU A 1 257 ? -4.329 -9.793 -16.075 1.00 96.88 257 GLU A CA 1
ATOM 2083 C C . GLU A 1 257 ? -4.308 -10.224 -14.603 1.00 96.88 257 GLU A C 1
ATOM 2085 O O . GLU A 1 257 ? -5.118 -11.053 -14.175 1.00 96.88 257 GLU A O 1
ATOM 2090 N N . LYS A 1 258 ? -3.360 -9.711 -13.811 1.00 95.94 258 LYS A N 1
ATOM 2091 C CA . LYS A 1 258 ? -3.289 -10.008 -12.377 1.00 95.94 258 LYS A CA 1
ATOM 2092 C C . LYS A 1 258 ? -4.425 -9.325 -11.619 1.00 95.94 258 LYS A C 1
ATOM 2094 O O . LYS A 1 258 ? -5.056 -9.976 -10.788 1.00 95.94 258 LYS A O 1
ATOM 2099 N N . GLU A 1 259 ? -4.722 -8.070 -11.942 1.00 97.06 259 GLU A N 1
ATO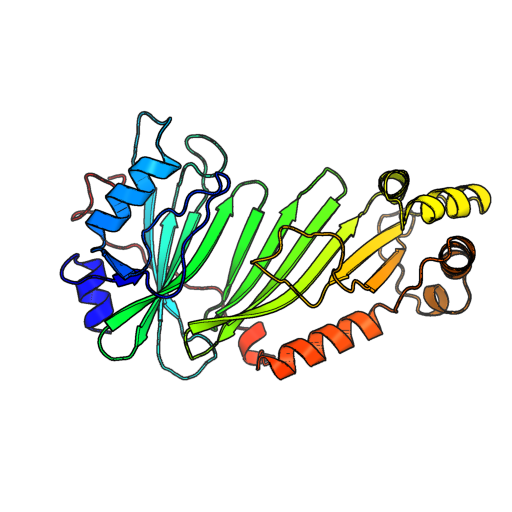M 2100 C CA . GLU A 1 259 ? -5.867 -7.319 -11.419 1.00 97.06 259 GLU A CA 1
ATOM 2101 C C . GLU A 1 259 ? -7.185 -8.059 -11.672 1.00 97.06 259 GLU A C 1
ATOM 2103 O O . GLU A 1 259 ? -7.968 -8.255 -10.742 1.00 97.06 259 GLU A O 1
ATOM 2108 N N . GLU A 1 260 ? -7.403 -8.567 -12.890 1.00 96.69 260 GLU A N 1
ATOM 2109 C CA . GLU A 1 260 ? -8.586 -9.366 -13.227 1.00 96.69 260 GLU A CA 1
ATOM 2110 C C . GLU A 1 260 ? -8.674 -10.639 -12.370 1.00 96.69 260 GLU A C 1
ATOM 2112 O O . GLU A 1 260 ? -9.733 -10.945 -11.815 1.00 96.69 260 GLU A O 1
ATOM 2117 N N . LYS A 1 261 ? -7.557 -11.358 -12.188 1.00 96.06 261 LYS A N 1
ATOM 2118 C CA . LYS A 1 261 ? -7.502 -12.581 -11.362 1.00 96.06 261 LYS A CA 1
ATOM 2119 C C . LYS A 1 261 ? -7.842 -12.322 -9.895 1.00 96.06 261 LYS A C 1
ATOM 2121 O O . LYS A 1 261 ? -8.413 -13.202 -9.249 1.00 96.06 261 LYS A O 1
ATOM 2126 N N . VAL A 1 262 ? -7.489 -11.150 -9.365 1.00 95.38 262 VAL A N 1
ATOM 2127 C CA . VAL A 1 262 ? -7.815 -10.756 -7.983 1.00 95.38 262 VAL A CA 1
ATOM 2128 C C . VAL A 1 262 ? -9.129 -9.979 -7.876 1.00 95.38 262 VAL A C 1
ATOM 2130 O O . VAL A 1 262 ? -9.518 -9.620 -6.771 1.00 95.38 262 VAL A O 1
ATOM 2133 N N . LEU A 1 263 ? -9.841 -9.781 -8.992 1.00 96.56 263 LEU A N 1
ATOM 2134 C CA . LEU A 1 263 ? -11.101 -9.038 -9.087 1.00 96.56 263 LEU A CA 1
ATOM 2135 C C . LEU A 1 263 ? -10.973 -7.534 -8.766 1.00 96.56 263 LEU A C 1
ATOM 2137 O O . LEU A 1 263 ? -11.948 -6.911 -8.348 1.00 96.56 263 LEU A O 1
ATOM 2141 N N . ALA A 1 264 ? -9.806 -6.930 -9.005 1.00 97.06 264 ALA A N 1
ATOM 2142 C CA . ALA A 1 264 ? -9.599 -5.482 -8.929 1.00 97.06 264 ALA A CA 1
ATOM 2143 C C . ALA A 1 264 ? -10.168 -4.796 -10.185 1.00 97.06 264 ALA A C 1
ATOM 2145 O O . ALA A 1 264 ? -9.454 -4.477 -11.133 1.00 97.06 264 ALA A O 1
ATOM 2146 N N . THR A 1 265 ? -11.488 -4.608 -10.222 1.00 96.88 265 THR A N 1
ATOM 2147 C CA . THR A 1 265 ? -12.165 -3.930 -11.338 1.00 96.88 265 THR A CA 1
ATOM 2148 C C . THR A 1 265 ? -11.758 -2.457 -11.437 1.00 96.88 265 THR A C 1
ATOM 2150 O O . THR A 1 265 ? -11.313 -1.863 -10.457 1.00 96.88 265 THR A O 1
ATOM 2153 N N . ALA A 1 266 ? -11.973 -1.830 -12.600 1.00 96.62 266 ALA A N 1
ATOM 2154 C CA . ALA A 1 266 ? -11.732 -0.392 -12.769 1.00 96.62 266 ALA A CA 1
ATOM 2155 C C . ALA A 1 266 ? -12.471 0.450 -11.713 1.00 96.62 266 ALA A C 1
ATOM 2157 O O . ALA A 1 266 ? -11.891 1.357 -11.137 1.00 96.62 266 ALA A O 1
ATOM 2158 N N . GLU A 1 267 ? -13.712 0.084 -11.385 1.00 97.06 267 GLU A N 1
ATOM 2159 C CA . GLU A 1 267 ? -14.500 0.766 -10.353 1.00 97.06 267 GLU A CA 1
ATOM 2160 C C . GLU A 1 267 ? -13.896 0.612 -8.948 1.00 97.06 267 GLU A C 1
ATOM 2162 O O . GLU A 1 267 ? -13.909 1.561 -8.173 1.00 97.06 267 GLU A O 1
ATOM 2167 N N . ILE A 1 268 ? -13.331 -0.558 -8.625 1.00 97.81 268 ILE A N 1
ATOM 2168 C CA . ILE A 1 268 ? -12.614 -0.770 -7.359 1.00 97.81 268 ILE A CA 1
ATOM 2169 C C . ILE A 1 268 ? -11.330 0.062 -7.324 1.00 97.81 268 ILE A C 1
ATOM 2171 O O . ILE A 1 268 ? -11.032 0.661 -6.298 1.00 97.81 268 ILE A O 1
ATOM 2175 N N . LYS A 1 269 ? -10.579 0.127 -8.427 1.00 97.44 269 LYS A N 1
ATOM 2176 C CA . LYS A 1 269 ? -9.323 0.889 -8.526 1.00 97.44 269 LYS A CA 1
ATOM 2177 C C . LYS A 1 269 ? -9.542 2.398 -8.433 1.00 97.44 269 LYS A C 1
ATOM 2179 O O . LYS A 1 269 ? -8.774 3.091 -7.779 1.00 97.44 269 LYS A O 1
ATOM 2184 N N . GLU A 1 270 ? -10.599 2.887 -9.070 1.00 96.75 270 GLU A N 1
ATOM 2185 C CA . GLU A 1 270 ? -10.979 4.304 -9.121 1.00 96.75 270 GLU A CA 1
ATOM 2186 C C . GLU A 1 270 ? -11.858 4.734 -7.932 1.00 96.75 270 GLU A C 1
ATOM 2188 O O . GLU A 1 270 ? -12.4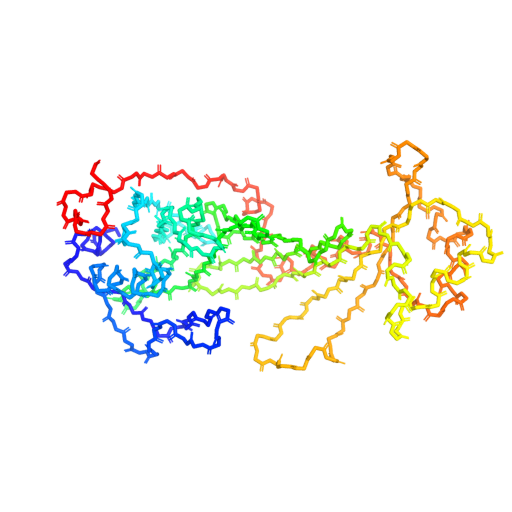11 5.833 -7.947 1.00 96.75 270 GLU A O 1
ATOM 2193 N N . GLY A 1 271 ? -12.001 3.878 -6.911 1.00 97.44 271 GLY A N 1
ATOM 2194 C CA . GLY A 1 271 ? -12.732 4.195 -5.686 1.00 97.44 271 GLY A CA 1
ATOM 2195 C C . GLY A 1 271 ? -12.216 5.460 -5.002 1.00 97.44 271 GLY A C 1
ATOM 2196 O O . GLY A 1 271 ? -11.035 5.803 -5.104 1.00 97.44 271 GLY A O 1
ATOM 2197 N N . GLU A 1 272 ? -13.102 6.147 -4.283 1.00 98.06 272 GLU A N 1
ATOM 2198 C CA . GLU A 1 272 ? -12.757 7.396 -3.607 1.00 98.06 272 GLU A CA 1
ATOM 2199 C C . GLU A 1 272 ? -11.747 7.176 -2.468 1.00 98.06 272 GLU A C 1
ATOM 2201 O O . GLU A 1 272 ? -11.686 6.115 -1.834 1.00 98.06 272 GLU A O 1
ATOM 2206 N N . GLU A 1 273 ? -10.956 8.211 -2.174 1.00 97.06 273 GLU A N 1
ATOM 2207 C CA . GLU A 1 273 ? -10.127 8.235 -0.971 1.00 97.06 273 GLU A CA 1
ATOM 2208 C C . GLU A 1 273 ? -10.989 8.059 0.286 1.00 97.06 273 GLU A C 1
ATOM 2210 O O . GLU A 1 273 ? -12.105 8.580 0.394 1.00 97.06 273 GLU A O 1
ATOM 2215 N N . ILE A 1 274 ? -10.448 7.363 1.288 1.00 97.88 274 ILE A N 1
ATOM 2216 C CA . ILE A 1 274 ? -11.167 7.140 2.541 1.00 97.88 274 ILE A CA 1
ATOM 2217 C C . ILE A 1 274 ? -11.471 8.483 3.208 1.00 97.88 274 ILE A C 1
ATOM 2219 O O . ILE A 1 274 ? -10.578 9.223 3.625 1.00 97.88 274 ILE A O 1
ATOM 2223 N N . THR A 1 275 ? -12.759 8.764 3.395 1.00 97.50 275 THR A N 1
ATOM 2224 C CA . THR A 1 275 ? -13.198 9.909 4.192 1.00 97.50 275 THR A CA 1
ATOM 2225 C C . THR A 1 275 ? -13.150 9.557 5.675 1.00 97.50 275 THR A C 1
ATOM 2227 O O . THR A 1 275 ? -13.906 8.711 6.159 1.00 97.50 275 THR A O 1
ATOM 2230 N N . TRP A 1 276 ? -12.275 10.236 6.412 1.00 97.81 276 TRP A N 1
ATOM 2231 C CA . TRP A 1 276 ? -12.010 9.971 7.824 1.00 97.81 276 TRP A CA 1
ATOM 2232 C C . TRP A 1 276 ? -12.899 10.785 8.767 1.00 97.81 276 TRP A C 1
ATOM 2234 O O . TRP A 1 276 ? -13.203 11.955 8.526 1.00 97.81 276 TRP A O 1
ATOM 2244 N N . LYS A 1 277 ? -13.288 10.169 9.887 1.00 97.75 277 LYS A N 1
ATOM 2245 C CA . LYS A 1 277 ? -13.959 10.823 11.015 1.00 97.75 277 LYS A CA 1
ATOM 2246 C C . LYS A 1 277 ? -13.132 10.645 12.276 1.00 97.75 277 LYS A C 1
ATOM 2248 O O . LYS A 1 277 ? -12.811 9.519 12.637 1.00 97.75 277 LYS A O 1
ATOM 2253 N N . THR A 1 278 ? -12.881 11.726 13.001 1.00 97.06 278 THR A N 1
ATOM 2254 C CA . THR A 1 278 ? -12.158 11.642 14.271 1.00 97.06 278 THR A CA 1
ATOM 2255 C C . THR A 1 278 ? -13.030 11.026 15.362 1.00 97.06 278 THR A C 1
ATOM 2257 O O . THR A 1 278 ? -14.163 11.452 15.612 1.00 97.06 278 THR A O 1
ATOM 2260 N N . LEU A 1 279 ? -12.499 9.997 16.015 1.00 94.81 279 LEU A N 1
ATOM 2261 C CA . LEU A 1 279 ? -13.092 9.356 17.178 1.00 94.81 279 LEU A CA 1
ATOM 2262 C C . LEU A 1 279 ? -12.968 10.288 18.393 1.00 94.81 279 LEU A C 1
ATOM 2264 O O . LEU A 1 279 ? -11.927 10.897 18.627 1.00 94.81 279 LEU A O 1
ATOM 2268 N N . SER A 1 280 ? -14.031 10.406 19.195 1.00 86.56 280 SER A N 1
ATOM 2269 C CA . SER A 1 280 ? -14.000 11.259 20.389 1.00 86.56 280 SER A CA 1
ATOM 2270 C C . SER A 1 280 ? -12.967 10.749 21.402 1.00 86.56 280 SER A C 1
ATOM 2272 O O . SER A 1 280 ? -13.146 9.690 22.003 1.00 86.56 280 SER A O 1
ATOM 2274 N N . GLY A 1 281 ? -11.904 11.528 21.611 1.00 69.12 281 GLY A N 1
ATOM 2275 C CA . GLY A 1 281 ? -10.753 11.148 22.435 1.00 69.12 281 GLY A CA 1
ATOM 2276 C C . GLY A 1 281 ? -10.986 11.147 23.949 1.00 69.12 281 GLY A C 1
ATOM 2277 O O . GLY A 1 281 ? -10.136 10.656 24.681 1.00 69.12 281 GLY A O 1
ATOM 2278 N N . ASN A 1 282 ? -12.129 11.634 24.451 1.00 81.38 282 ASN A N 1
ATOM 2279 C CA . ASN A 1 282 ? -12.358 11.794 25.899 1.00 81.38 282 ASN A CA 1
ATOM 2280 C C . ASN A 1 282 ? -12.244 10.483 26.695 1.00 81.38 282 ASN A C 1
ATOM 2282 O O . ASN A 1 282 ? -11.875 10.509 27.863 1.00 81.38 282 ASN A O 1
ATOM 2286 N N . MET A 1 283 ? -12.573 9.343 26.080 1.00 87.75 283 MET A N 1
ATOM 2287 C CA . MET A 1 283 ? -12.439 8.021 26.707 1.00 87.75 283 MET A CA 1
ATOM 2288 C C . MET A 1 283 ? -10.984 7.523 26.736 1.00 87.75 283 MET A C 1
ATOM 2290 O O . MET A 1 283 ? -10.639 6.685 27.562 1.00 87.75 283 MET A O 1
ATOM 2294 N N . PHE A 1 284 ? -10.136 8.044 25.850 1.00 92.62 284 PHE A N 1
ATOM 2295 C CA . PHE A 1 284 ? -8.766 7.591 25.620 1.00 92.62 284 PHE A CA 1
ATOM 2296 C C . PHE A 1 284 ? -7.745 8.698 25.915 1.00 92.62 284 PHE A C 1
ATOM 2298 O O . PHE A 1 284 ? -6.658 8.697 25.348 1.00 92.62 284 PHE A O 1
ATOM 2305 N N . SER A 1 285 ? -8.071 9.637 26.808 1.00 91.81 285 SER A N 1
ATOM 2306 C CA . SER A 1 285 ? -7.242 10.814 27.115 1.00 91.81 285 SER A CA 1
ATOM 2307 C C . SER A 1 285 ? -5.846 10.485 27.646 1.00 91.81 285 SER A C 1
ATOM 2309 O O . SER A 1 285 ? -4.957 11.334 27.610 1.00 91.81 285 SER A O 1
ATOM 2311 N N . ASP A 1 286 ? -5.648 9.271 28.159 1.00 91.69 286 ASP A N 1
ATOM 2312 C CA . ASP A 1 286 ? -4.339 8.789 28.604 1.00 91.69 286 ASP A CA 1
ATOM 2313 C C . ASP A 1 286 ? -3.418 8.461 27.417 1.00 91.69 286 ASP A C 1
ATOM 2315 O O . ASP A 1 286 ? -2.201 8.584 27.537 1.00 91.69 286 ASP A O 1
ATOM 2319 N N . TYR A 1 287 ? -4.000 8.138 26.259 1.00 92.12 287 TYR A N 1
ATOM 2320 C CA . TYR A 1 287 ? -3.307 7.716 25.038 1.00 92.12 287 TYR A CA 1
ATOM 2321 C C . TYR A 1 287 ? -3.337 8.762 23.929 1.00 92.12 287 TYR A C 1
ATOM 2323 O O . TYR A 1 287 ? -2.491 8.728 23.044 1.00 92.12 287 TYR A O 1
ATOM 2331 N N . VAL A 1 288 ? -4.326 9.656 23.945 1.00 91.62 288 VAL A N 1
ATOM 2332 C CA . VAL A 1 288 ? -4.572 10.626 22.877 1.00 91.62 288 VAL A CA 1
ATOM 2333 C C . VAL A 1 288 ? -4.325 12.042 23.389 1.00 91.62 288 VAL A C 1
ATOM 2335 O O . VAL A 1 288 ? -4.583 12.359 24.560 1.00 91.62 288 VAL A O 1
ATOM 2338 N N . GLU A 1 289 ? -3.775 12.894 22.530 1.00 89.56 289 GLU A N 1
ATOM 2339 C CA . GLU A 1 289 ? -3.652 14.323 22.801 1.00 89.56 289 GLU A CA 1
ATOM 2340 C C . GLU A 1 289 ? -5.033 14.966 23.013 1.00 89.56 289 GLU A C 1
ATOM 2342 O O . GLU A 1 289 ? -6.042 14.551 22.442 1.00 89.56 289 GLU A O 1
ATOM 2347 N N . SER A 1 290 ? -5.083 15.944 23.918 1.00 71.75 290 SER A N 1
ATOM 2348 C CA . SER A 1 290 ? -6.309 16.652 24.313 1.00 71.75 290 SER A CA 1
ATOM 2349 C C . SER A 1 290 ? -6.593 17.859 23.437 1.00 71.75 290 SER A C 1
ATOM 2351 O O . SER A 1 290 ? -5.620 18.624 23.241 1.00 71.75 290 SER A O 1
#